Protein AF-A0AAN7TXD8-F1 (afdb_monomer_lite)

Foldseek 3Di:
DVVVVVVVVVVVVVVPPVPPPLFKFKKQKDADPPPPPVPDPDFDQRIWIFGFPPQVVVVCCVPCVPPPVVVVVVVVVVVVVVVVPPDDDDDDDDDDDDDDDDDDDDDDDPDPPPPPPPPPPPDRPIDRAREAAEDCPAPCVVVPVCCPDRSSNQKMFIFGWDWDDPDPPDIGTYTHGPWMWGKAPQFADADPQWFKWAKAFPPDDPPPDVPDDPPDADQRMWIAGGPGNVDIARAREEATCCCVRFHVQAPVVLLVCLRYDDPPVPDQHKIFTFHQDPSRYTHGRIIIGIPAQVSDAAPDDDPDDEDPQWDWAFDADSSRATDDTDTAGADDDVDDDDDDDTDPQWDKDWTQHPPNRDIRIHTHGPVYDDRD

Structure (mmCIF, N/CA/C/O backbone):
data_AF-A0AAN7TXD8-F1
#
_entry.id   AF-A0AAN7TXD8-F1
#
loop_
_atom_site.group_PDB
_atom_site.id
_atom_site.type_symbol
_atom_site.label_atom_id
_atom_site.label_alt_id
_atom_site.label_comp_id
_atom_site.label_asym_id
_atom_site.label_entity_id
_atom_site.label_seq_id
_atom_site.pdbx_PDB_ins_code
_atom_site.Cartn_x
_atom_site.Cartn_y
_atom_site.Cartn_z
_atom_site.occupancy
_atom_site.B_iso_or_equiv
_atom_site.auth_seq_id
_atom_site.auth_comp_id
_atom_site.auth_asym_id
_atom_site.auth_atom_id
_atom_site.pdbx_PDB_model_num
ATOM 1 N N . MET A 1 1 ? -31.454 47.019 14.214 1.00 55.94 1 MET A N 1
ATOM 2 C CA . MET A 1 1 ? -31.394 45.783 13.391 1.00 55.94 1 MET A CA 1
ATOM 3 C C . MET A 1 1 ? -29.987 45.392 12.917 1.00 55.94 1 MET A C 1
ATOM 5 O O . MET A 1 1 ? -29.635 44.235 13.087 1.00 55.94 1 MET A O 1
ATOM 9 N N . LYS A 1 2 ? -29.138 46.300 12.398 1.00 64.44 2 LYS A N 1
ATOM 10 C CA . LYS A 1 2 ? -27.790 45.942 11.885 1.00 64.44 2 LYS A CA 1
ATOM 11 C C . LYS A 1 2 ? -26.797 45.369 12.922 1.00 64.44 2 LYS A C 1
ATOM 13 O O . LYS A 1 2 ? -25.904 44.623 12.538 1.00 64.44 2 LYS A O 1
ATOM 18 N N . SER A 1 3 ? -26.957 45.676 14.215 1.00 66.12 3 SER A N 1
ATOM 19 C CA . SER A 1 3 ? -26.055 45.176 15.273 1.00 66.12 3 SER A CA 1
ATOM 20 C C . SER A 1 3 ? -26.332 43.714 15.663 1.00 66.12 3 SER A C 1
ATOM 22 O O . SER A 1 3 ? -25.406 42.930 15.843 1.00 66.12 3 SER A O 1
ATOM 24 N N . ILE A 1 4 ? -27.608 43.307 15.679 1.00 76.88 4 ILE A N 1
ATOM 25 C CA . ILE A 1 4 ? -28.019 41.928 16.000 1.00 76.88 4 ILE A CA 1
ATOM 26 C C . ILE A 1 4 ? -27.563 40.960 14.900 1.00 76.88 4 ILE A C 1
ATOM 28 O O . ILE A 1 4 ? -27.078 39.879 15.206 1.00 76.88 4 ILE A O 1
ATOM 32 N N . LEU A 1 5 ? -27.619 41.373 13.627 1.00 74.88 5 LEU A N 1
ATOM 33 C CA . LEU A 1 5 ? -27.163 40.547 12.503 1.00 74.88 5 LEU A CA 1
ATOM 34 C C . LEU A 1 5 ? -25.640 40.305 12.526 1.00 74.88 5 LEU A C 1
ATOM 36 O O . LEU A 1 5 ? -25.197 39.213 12.195 1.00 74.88 5 LEU A O 1
ATOM 40 N N . LYS A 1 6 ? -24.835 41.291 12.957 1.00 70.50 6 LYS A N 1
ATOM 41 C CA . LYS A 1 6 ? -23.378 41.127 13.123 1.00 70.50 6 LYS A CA 1
ATOM 42 C C . LYS A 1 6 ? -23.029 40.199 14.283 1.00 70.50 6 LYS A C 1
ATOM 44 O O . LYS A 1 6 ? -22.125 39.387 14.135 1.00 70.50 6 LYS A O 1
ATOM 49 N N . ILE A 1 7 ? -23.757 40.282 15.398 1.00 77.62 7 ILE A N 1
ATOM 50 C CA . ILE A 1 7 ? -23.578 39.361 16.527 1.00 77.62 7 ILE A CA 1
ATOM 51 C C . ILE A 1 7 ? -23.986 37.943 16.120 1.00 77.62 7 ILE A C 1
ATOM 53 O O . ILE A 1 7 ? -23.248 37.016 16.419 1.00 77.62 7 ILE A O 1
ATOM 57 N N . LEU A 1 8 ? -25.077 37.771 15.361 1.00 70.94 8 LEU A N 1
ATOM 58 C CA . LEU A 1 8 ? -25.500 36.462 14.852 1.00 70.94 8 LEU A CA 1
ATOM 59 C C . LEU A 1 8 ? -24.500 35.877 13.843 1.00 70.94 8 LEU A C 1
ATOM 61 O O . LEU A 1 8 ? -24.245 34.682 13.873 1.00 70.94 8 LEU A O 1
ATOM 65 N N . LEU A 1 9 ? -23.907 36.709 12.978 1.00 65.25 9 LEU A N 1
ATOM 66 C CA . LEU A 1 9 ? -22.889 36.280 12.014 1.00 65.25 9 LEU A CA 1
ATOM 67 C C . LEU A 1 9 ? -21.567 35.922 12.710 1.00 65.25 9 LEU A C 1
ATOM 69 O O . LEU A 1 9 ? -20.949 34.933 12.349 1.00 65.25 9 LEU A O 1
ATOM 73 N N . ILE A 1 10 ? -21.152 36.677 13.733 1.00 65.81 10 ILE A N 1
ATOM 74 C CA . ILE A 1 10 ? -19.967 36.356 14.545 1.00 65.81 10 ILE A CA 1
ATOM 75 C C . ILE A 1 10 ? -20.219 35.098 15.379 1.00 65.81 10 ILE A C 1
ATOM 77 O O . ILE A 1 10 ? -19.324 34.264 15.463 1.00 65.81 10 ILE A O 1
ATOM 81 N N . LEU A 1 11 ? -21.430 34.901 15.916 1.00 57.41 11 LEU A N 1
ATOM 82 C CA . LEU A 1 11 ? -21.841 33.651 16.565 1.00 57.41 11 LEU A CA 1
ATOM 83 C C . LEU A 1 11 ? -21.887 32.486 15.580 1.00 57.41 11 LEU A C 1
ATOM 85 O O . LEU A 1 11 ? -21.433 31.417 15.937 1.00 57.41 11 LEU A O 1
ATOM 89 N N . LEU A 1 12 ? -22.347 32.676 14.342 1.00 53.66 12 LEU A N 1
ATOM 90 C CA . LEU A 1 12 ? -22.334 31.637 13.303 1.00 53.66 12 LEU A CA 1
ATOM 91 C C . LEU A 1 12 ? -20.913 31.318 12.810 1.00 53.66 12 LEU A C 1
ATOM 93 O O . LEU A 1 12 ? -20.615 30.165 12.528 1.00 53.66 12 LEU A O 1
ATOM 97 N N . ILE A 1 13 ? -20.017 32.309 12.762 1.00 52.94 13 ILE A N 1
ATOM 98 C CA . ILE A 1 13 ? -18.602 32.129 12.396 1.00 52.94 13 ILE A CA 1
ATOM 99 C C . ILE A 1 13 ? -17.800 31.511 13.554 1.00 52.94 13 ILE A C 1
ATOM 101 O O . ILE A 1 13 ? -16.877 30.751 13.291 1.00 52.94 13 ILE A O 1
ATOM 105 N N . SER A 1 14 ? -18.174 31.758 14.815 1.00 47.19 14 SER A N 1
ATOM 106 C CA . SER A 1 14 ? -17.616 31.065 15.995 1.00 47.19 14 SER A CA 1
ATOM 107 C C . SER A 1 14 ? -18.326 29.741 16.324 1.00 47.19 14 SER A C 1
ATOM 109 O O . SER A 1 14 ? -17.764 28.909 17.028 1.00 47.19 14 SER A O 1
ATOM 111 N N . LEU A 1 15 ? -19.509 29.504 15.741 1.00 42.19 15 LEU A N 1
ATOM 112 C CA . LEU A 1 15 ? -20.187 28.208 15.603 1.00 42.19 15 LEU A CA 1
ATOM 113 C C . LEU A 1 15 ? -19.738 27.430 14.360 1.00 42.19 15 LEU A C 1
ATOM 115 O O . LEU A 1 15 ? -20.179 26.293 14.190 1.00 42.19 15 LEU A O 1
ATOM 119 N N . ASN A 1 16 ? -18.740 27.918 13.608 1.00 36.66 16 ASN A N 1
ATOM 120 C CA . ASN A 1 16 ? -17.711 27.005 13.104 1.00 36.66 16 ASN A CA 1
ATOM 121 C C . ASN A 1 16 ? -16.903 26.518 14.311 1.00 36.66 16 ASN A C 1
ATOM 123 O O . ASN A 1 16 ? -15.714 26.792 14.468 1.00 36.66 16 ASN A O 1
ATOM 127 N N . ILE A 1 17 ? -17.620 25.805 15.184 1.00 42.25 17 ILE A N 1
ATOM 128 C CA . ILE A 1 17 ? -17.143 24.682 15.951 1.00 42.25 17 ILE A CA 1
ATOM 129 C C . ILE A 1 17 ? -16.108 24.042 15.051 1.00 42.25 17 ILE A C 1
ATOM 131 O O . ILE A 1 17 ? -16.420 23.593 13.945 1.00 42.25 17 ILE A O 1
ATOM 135 N N . ILE A 1 18 ? -14.867 24.108 15.510 1.00 36.88 18 ILE A N 1
ATOM 136 C CA . ILE A 1 18 ? -13.823 23.184 15.126 1.00 36.88 18 ILE A CA 1
ATOM 137 C C . ILE A 1 18 ? -14.481 21.820 15.313 1.00 36.88 18 ILE A C 1
ATOM 139 O O . ILE A 1 18 ? -14.591 21.321 16.430 1.00 36.88 18 ILE A O 1
ATOM 143 N N . TYR A 1 19 ? -15.078 21.303 14.241 1.00 35.59 19 TYR A N 1
ATOM 144 C CA . TYR A 1 19 ? -15.606 19.960 14.189 1.00 35.59 19 TYR A CA 1
ATOM 145 C C . TYR A 1 19 ? -14.329 19.146 14.183 1.00 35.59 19 TYR A C 1
ATOM 147 O O . TYR A 1 19 ? -13.697 18.965 13.142 1.00 35.59 19 TYR A O 1
ATOM 155 N N . CYS A 1 20 ? -13.842 18.841 15.385 1.00 36.59 20 CYS A N 1
ATOM 156 C CA . CYS A 1 20 ? -12.725 17.948 15.547 1.00 36.59 20 CYS A CA 1
ATOM 157 C C . CYS A 1 20 ? -13.095 16.704 14.747 1.00 36.59 20 CYS A C 1
ATOM 159 O O . CYS A 1 20 ? -14.148 16.108 14.966 1.00 36.59 20 CYS A O 1
ATOM 161 N N . ASP A 1 21 ? -12.254 16.363 13.779 1.00 49.34 21 ASP A N 1
ATOM 162 C CA . ASP A 1 21 ? -12.379 15.196 12.908 1.00 49.34 21 ASP A CA 1
ATOM 163 C C . ASP A 1 21 ? -12.111 13.896 13.713 1.00 49.34 21 ASP A C 1
ATOM 165 O O . ASP A 1 21 ? -11.371 13.011 13.291 1.00 49.34 21 ASP A O 1
ATOM 169 N N . GLU A 1 22 ? -12.632 13.834 14.946 1.00 58.28 22 GLU A N 1
ATOM 170 C CA . GLU A 1 22 ? -12.309 12.881 16.014 1.00 58.28 22 GLU A CA 1
ATOM 171 C C . GLU A 1 22 ? -12.921 11.495 15.785 1.00 58.28 22 GLU A C 1
ATOM 173 O O . GLU A 1 22 ? -12.453 10.520 16.375 1.00 58.28 22 GLU A O 1
ATOM 178 N N . ASP A 1 23 ? -13.896 11.376 14.882 1.00 77.94 23 ASP A N 1
ATOM 179 C CA . ASP A 1 23 ? -14.661 10.139 14.694 1.00 77.94 23 ASP A CA 1
ATOM 180 C C . ASP A 1 23 ? -14.115 9.221 13.589 1.00 77.94 23 ASP A C 1
ATOM 182 O O . ASP A 1 23 ? -14.591 8.090 13.417 1.00 77.94 23 ASP A O 1
ATOM 186 N N . LYS A 1 24 ? -13.096 9.664 12.839 1.00 87.62 24 LYS A N 1
ATOM 187 C CA . LYS A 1 24 ? -12.510 8.850 11.769 1.00 87.62 24 LYS A CA 1
ATOM 188 C C . LYS A 1 24 ? -11.425 7.928 12.302 1.00 87.62 24 LYS A C 1
ATOM 190 O O . LYS A 1 24 ? -10.417 8.355 12.871 1.00 87.62 24 LYS A O 1
ATOM 195 N N . HIS A 1 25 ? -11.589 6.637 12.055 1.00 90.44 25 HIS A N 1
ATOM 196 C CA . HIS A 1 25 ? -10.661 5.608 12.505 1.00 90.44 25 HIS A CA 1
ATOM 197 C C . HIS A 1 25 ? -10.412 4.565 11.425 1.00 90.44 25 HIS A C 1
ATOM 199 O O . HIS A 1 25 ? -11.146 4.447 10.445 1.00 90.44 25 HIS A O 1
ATOM 205 N N . TYR A 1 26 ? -9.357 3.787 11.640 1.00 89.44 26 TYR A N 1
ATOM 206 C CA . TYR A 1 26 ? -9.068 2.601 10.858 1.00 89.44 26 TYR A CA 1
ATOM 207 C C . TYR A 1 26 ? -9.733 1.381 11.491 1.00 89.44 26 TYR A C 1
ATOM 209 O O . TYR A 1 26 ? -9.552 1.101 12.685 1.00 89.44 26 TYR A O 1
ATOM 217 N N . TYR A 1 27 ? -10.461 0.640 10.668 1.00 90.94 27 TYR A N 1
ATOM 218 C CA . TYR A 1 27 ? -11.185 -0.559 11.051 1.00 90.94 27 TYR A CA 1
ATOM 219 C C . TYR A 1 27 ? -10.738 -1.734 10.192 1.00 90.94 27 TYR A C 1
ATOM 221 O O . TYR A 1 27 ? -10.643 -1.617 8.971 1.00 90.94 27 TYR A O 1
ATOM 229 N N . LYS A 1 28 ? -10.500 -2.882 10.822 1.00 90.75 28 LYS A N 1
ATOM 230 C CA . LYS A 1 28 ? -10.403 -4.151 10.106 1.00 90.75 28 LYS A CA 1
ATOM 231 C C . LYS A 1 28 ? -11.817 -4.638 9.812 1.00 90.75 28 LYS A C 1
ATOM 233 O O . LYS A 1 28 ? -12.650 -4.659 10.720 1.00 90.75 28 LYS A O 1
ATOM 238 N N . VAL A 1 29 ? -12.081 -5.003 8.562 1.00 87.06 29 VAL A N 1
ATOM 239 C CA . VAL A 1 29 ? -13.358 -5.601 8.153 1.00 87.06 29 VAL A CA 1
ATOM 240 C C . VAL A 1 29 ? -13.214 -7.119 8.211 1.00 87.06 29 VAL A C 1
ATOM 242 O O . VAL A 1 29 ? -12.155 -7.671 7.922 1.00 87.06 29 VAL A O 1
ATOM 245 N N . SER A 1 30 ? -14.253 -7.817 8.647 1.00 86.38 30 SER A N 1
ATOM 246 C CA . SER A 1 30 ? -14.306 -9.275 8.582 1.00 86.38 30 SER A CA 1
ATOM 247 C C . SER A 1 30 ? -15.703 -9.704 8.175 1.00 86.38 30 SER A C 1
ATOM 249 O O . SER A 1 30 ? -16.687 -9.298 8.808 1.00 86.38 30 SER A O 1
ATOM 251 N N . TRP A 1 31 ? -15.779 -10.515 7.122 1.00 81.12 31 TRP A N 1
ATOM 252 C CA . TRP A 1 31 ? -17.009 -11.195 6.741 1.00 81.12 31 TRP A CA 1
ATOM 253 C C . TRP A 1 31 ? -17.416 -12.177 7.835 1.00 81.12 31 TRP A C 1
ATOM 255 O O . TRP A 1 31 ? -16.568 -12.829 8.449 1.00 81.12 31 TRP A O 1
ATOM 265 N N . ASP A 1 32 ? -18.712 -12.246 8.121 1.00 75.25 32 ASP A N 1
ATOM 266 C CA . ASP A 1 32 ? -19.219 -13.255 9.042 1.00 75.25 32 ASP A CA 1
ATOM 267 C C . ASP A 1 32 ? -19.368 -14.583 8.287 1.00 75.25 32 ASP A C 1
ATOM 269 O O . ASP A 1 32 ? -20.349 -14.818 7.583 1.00 75.25 32 ASP A O 1
ATOM 273 N N . ASP A 1 33 ? -18.350 -15.440 8.400 1.00 66.19 33 ASP A N 1
ATOM 274 C CA . ASP A 1 33 ? -18.334 -16.784 7.805 1.00 66.19 33 ASP A CA 1
ATOM 275 C C . ASP A 1 33 ? -19.329 -17.739 8.481 1.00 66.19 33 ASP A C 1
ATOM 277 O O . ASP A 1 33 ? -19.566 -18.847 7.985 1.00 66.19 33 ASP A O 1
ATOM 281 N N . ASN A 1 34 ? -19.942 -17.335 9.603 1.00 61.91 34 ASN A N 1
ATOM 282 C CA . ASN A 1 34 ? -21.055 -18.086 10.153 1.00 61.91 34 ASN A CA 1
ATOM 283 C C . ASN A 1 34 ? -22.204 -17.985 9.160 1.00 61.91 34 ASN A C 1
ATOM 285 O O . ASN A 1 34 ? -22.926 -16.995 9.111 1.00 61.91 34 ASN A O 1
ATOM 289 N N . ASN A 1 35 ? -22.345 -19.062 8.395 1.00 48.38 35 ASN A N 1
ATOM 290 C CA . ASN A 1 35 ? -23.344 -19.427 7.397 1.00 48.38 35 ASN A CA 1
ATOM 291 C C . ASN A 1 35 ? -24.815 -19.311 7.855 1.00 48.38 35 ASN A C 1
ATOM 293 O O . ASN A 1 35 ? -25.687 -20.008 7.330 1.00 48.38 35 ASN A O 1
ATOM 297 N N . ASN A 1 36 ? -25.120 -18.434 8.810 1.00 49.72 36 ASN A N 1
ATOM 298 C CA . ASN A 1 36 ? -26.411 -17.815 9.027 1.00 49.72 36 ASN A CA 1
ATOM 299 C C . ASN A 1 36 ? -26.783 -17.053 7.752 1.00 49.72 36 ASN A C 1
ATOM 301 O O . ASN A 1 36 ? -26.825 -15.825 7.713 1.00 49.72 36 ASN A O 1
ATOM 305 N N . LYS A 1 37 ? -27.073 -17.808 6.683 1.00 50.94 37 LYS A N 1
ATOM 306 C CA . LYS A 1 37 ? -27.943 -17.385 5.600 1.00 50.94 37 LYS A CA 1
ATOM 307 C C . LYS A 1 37 ? -29.105 -16.733 6.306 1.00 50.94 37 LYS A C 1
ATOM 309 O O . LYS A 1 37 ? -29.845 -17.405 7.023 1.00 50.94 37 LYS A O 1
ATOM 314 N N . CYS A 1 38 ? -29.203 -15.423 6.187 1.00 54.22 38 CYS A N 1
ATOM 315 C CA . CYS A 1 38 ? -30.300 -14.705 6.780 1.00 54.22 38 CYS A CA 1
ATOM 316 C C . CYS A 1 38 ? -31.562 -15.110 6.039 1.00 54.22 38 CYS A C 1
ATOM 318 O O . CYS A 1 38 ? -31.923 -14.548 5.015 1.00 54.22 38 CYS A O 1
ATOM 320 N N . LEU A 1 39 ? -32.185 -16.171 6.550 1.00 53.31 39 LEU A N 1
ATOM 321 C CA . LEU A 1 39 ? -33.466 -16.693 6.100 1.00 53.31 39 LEU A CA 1
ATOM 322 C C . LEU A 1 39 ? -34.592 -15.716 6.476 1.00 53.31 39 LEU A C 1
ATOM 324 O O . LEU A 1 39 ? -35.681 -15.781 5.919 1.00 53.31 39 LEU A O 1
ATOM 328 N N . SER A 1 40 ? -34.315 -14.790 7.402 1.00 57.31 40 SER A N 1
ATOM 329 C CA . SER A 1 40 ? -35.181 -13.670 7.755 1.00 57.31 40 SER A CA 1
ATOM 330 C C . SER A 1 40 ? -34.925 -12.473 6.841 1.00 57.31 40 SER A C 1
ATOM 332 O O . SER A 1 40 ? -33.801 -11.991 6.712 1.00 57.31 40 SER A O 1
ATOM 334 N N . THR A 1 41 ? -36.004 -11.929 6.284 1.00 54.28 41 THR A N 1
ATOM 335 C CA . THR A 1 41 ? -36.035 -10.695 5.484 1.00 54.28 41 THR A CA 1
ATOM 336 C C . THR A 1 41 ? -35.762 -9.422 6.293 1.00 54.28 41 THR A C 1
ATOM 338 O O . THR A 1 41 ? -35.744 -8.330 5.728 1.00 54.28 41 THR A O 1
ATOM 341 N N . LYS A 1 42 ? -35.543 -9.521 7.611 1.00 59.22 42 LYS A N 1
ATOM 342 C CA . LYS A 1 42 ? -35.299 -8.364 8.476 1.00 59.22 42 LYS A CA 1
ATOM 343 C C . LYS A 1 42 ? -33.887 -8.383 9.057 1.00 59.22 42 LYS A C 1
ATOM 345 O O . LYS A 1 42 ? -33.639 -9.032 10.064 1.00 59.22 42 LYS A O 1
ATOM 350 N N . LEU A 1 43 ? -33.029 -7.585 8.413 1.00 61.50 43 LEU A N 1
ATOM 351 C CA . LEU A 1 43 ? -31.845 -6.912 8.962 1.00 61.50 43 LEU A CA 1
ATOM 352 C C . LEU A 1 43 ? -30.825 -7.825 9.657 1.00 61.50 43 LEU A C 1
ATOM 354 O O . LEU A 1 43 ? -30.811 -7.948 10.877 1.00 61.50 43 LEU A O 1
ATOM 358 N N . CYS A 1 44 ? -29.900 -8.374 8.876 1.00 65.94 44 CYS A N 1
ATOM 359 C CA . CYS A 1 44 ? -28.694 -9.003 9.402 1.00 65.94 44 CYS A CA 1
ATOM 360 C C . CYS A 1 44 ? -27.457 -8.168 9.105 1.00 65.94 44 CYS A C 1
ATOM 362 O O . CYS A 1 44 ? -27.330 -7.613 8.012 1.00 65.94 44 CYS A O 1
ATOM 364 N N . SER A 1 45 ? -26.518 -8.139 10.049 1.00 65.62 45 SER A N 1
ATOM 365 C CA . SER A 1 45 ? -25.172 -7.642 9.789 1.00 65.62 45 SER A CA 1
ATOM 366 C C . SER A 1 45 ? -24.442 -8.595 8.849 1.00 65.62 45 SER A C 1
ATOM 368 O O . SER A 1 45 ? -24.297 -9.774 9.159 1.00 65.62 45 SER A O 1
ATOM 370 N N . GLN A 1 46 ? -23.983 -8.080 7.713 1.00 75.06 46 GLN A N 1
ATOM 371 C CA . GLN A 1 46 ? -23.168 -8.837 6.754 1.00 75.06 46 GLN A CA 1
ATOM 372 C C . GLN A 1 46 ? -21.687 -8.850 7.147 1.00 75.06 46 GLN A C 1
ATOM 374 O O . GLN A 1 46 ? -20.935 -9.732 6.744 1.00 75.06 46 GLN A O 1
ATOM 379 N N . TYR A 1 47 ? -21.274 -7.867 7.948 1.00 78.81 47 TYR A N 1
ATOM 380 C CA . TYR A 1 47 ? -19.887 -7.679 8.332 1.00 78.81 47 TYR A CA 1
ATOM 381 C C . TYR A 1 47 ? -19.776 -7.402 9.821 1.00 78.81 47 TYR A C 1
ATOM 383 O O . TYR A 1 47 ? -20.657 -6.812 10.456 1.00 78.81 47 TYR A O 1
ATOM 391 N N . SER A 1 48 ? -18.611 -7.749 10.342 1.00 83.81 48 SER A N 1
ATOM 392 C CA . SER A 1 48 ? -18.117 -7.234 11.604 1.00 83.81 48 SER A CA 1
ATOM 393 C C . SER A 1 48 ? -16.936 -6.312 11.339 1.00 83.81 48 SER A C 1
ATOM 395 O O . SER A 1 48 ? -16.122 -6.569 10.450 1.00 83.81 48 SER A O 1
ATOM 397 N N . ILE A 1 49 ? -16.848 -5.228 12.103 1.00 85.69 49 ILE A N 1
ATOM 398 C CA . ILE A 1 49 ? -15.687 -4.343 12.076 1.00 85.69 49 ILE A CA 1
ATOM 399 C C . ILE A 1 49 ? -15.020 -4.314 13.436 1.00 85.69 49 ILE A C 1
ATOM 401 O O . ILE A 1 49 ? -15.665 -4.426 14.481 1.00 85.69 49 ILE A O 1
ATOM 405 N N . GLU A 1 50 ? -13.712 -4.123 13.417 1.00 88.94 50 GLU A N 1
ATOM 406 C CA . GLU A 1 50 ? -12.905 -4.008 14.615 1.00 88.94 50 GLU A CA 1
ATOM 407 C C . GLU A 1 50 ? -12.010 -2.776 14.509 1.00 88.94 50 GLU A C 1
ATOM 409 O O . GLU A 1 50 ? -11.229 -2.639 13.566 1.00 88.94 50 GLU A O 1
ATOM 414 N N . LYS A 1 51 ? -12.112 -1.869 15.486 1.00 87.62 51 LYS A N 1
ATOM 415 C CA . LYS A 1 51 ? -11.213 -0.716 15.562 1.00 87.62 51 LYS A CA 1
ATOM 416 C C . LYS A 1 51 ? -9.800 -1.200 15.886 1.00 87.62 51 LYS A C 1
ATOM 418 O O . LYS A 1 51 ? -9.551 -1.778 16.944 1.00 87.62 51 LYS A O 1
ATOM 423 N N . ILE A 1 52 ? -8.870 -0.921 14.980 1.00 86.94 52 ILE A N 1
ATOM 424 C CA . ILE A 1 52 ? -7.498 -1.426 15.046 1.00 86.94 52 ILE A CA 1
ATOM 425 C C . ILE A 1 52 ? -6.762 -0.907 16.299 1.00 86.94 52 ILE A C 1
ATOM 427 O O . ILE A 1 52 ? -6.932 0.248 16.691 1.00 86.94 52 ILE A O 1
ATOM 431 N N . ASN A 1 53 ? -5.926 -1.767 16.901 1.00 79.62 53 ASN A N 1
ATOM 432 C CA . ASN A 1 53 ? -5.034 -1.523 18.051 1.00 79.62 53 ASN A CA 1
ATOM 433 C C . ASN A 1 53 ? -5.701 -1.221 19.417 1.00 79.62 53 ASN A C 1
ATOM 435 O O . ASN A 1 53 ? -4.986 -1.089 20.412 1.00 79.62 53 ASN A O 1
ATOM 439 N N . LEU A 1 54 ? -7.034 -1.147 19.529 1.00 72.75 54 LEU A N 1
ATOM 440 C CA . LEU A 1 54 ? -7.689 -0.707 20.775 1.00 72.75 54 LEU A CA 1
ATOM 441 C C . LEU A 1 54 ? -7.563 -1.724 21.931 1.00 72.75 54 LEU A C 1
ATOM 443 O O . LEU A 1 54 ? -7.295 -1.355 23.076 1.00 72.75 54 LEU A O 1
ATOM 447 N N . ASN A 1 55 ? -7.702 -3.018 21.631 1.00 59.06 55 ASN A N 1
ATOM 448 C CA . ASN A 1 55 ? -7.841 -4.063 22.655 1.00 59.06 55 ASN A CA 1
ATOM 449 C C . ASN A 1 55 ? -6.512 -4.450 23.328 1.0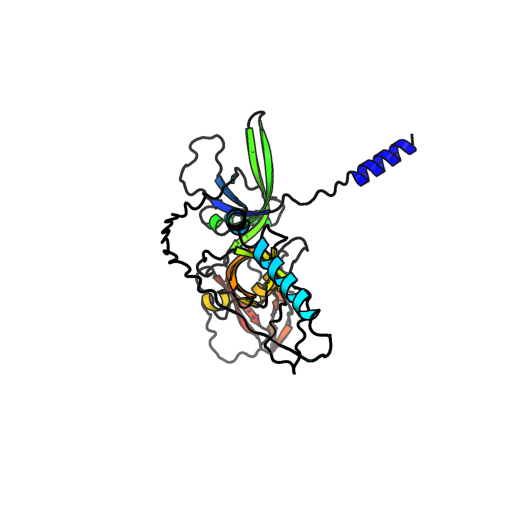0 59.06 55 ASN A C 1
ATOM 451 O O . ASN A 1 55 ? -6.483 -4.781 24.514 1.00 59.06 55 ASN A O 1
ATOM 455 N N . ASN A 1 56 ? -5.389 -4.341 22.612 1.00 55.44 56 ASN A N 1
ATOM 456 C CA . ASN A 1 56 ? -4.063 -4.630 23.171 1.00 55.44 56 ASN A CA 1
ATOM 457 C C . ASN A 1 56 ? -3.584 -3.537 24.137 1.00 55.44 56 ASN A C 1
ATOM 459 O O . ASN A 1 56 ? -2.797 -3.808 25.045 1.00 55.44 56 ASN A O 1
ATOM 463 N N . PHE A 1 57 ? -4.071 -2.308 23.961 1.00 53.53 57 PHE A N 1
ATOM 464 C CA . PHE A 1 57 ? -3.625 -1.157 24.734 1.00 53.53 57 PHE A CA 1
ATOM 465 C C . PHE A 1 57 ? -4.259 -1.085 26.133 1.00 53.53 57 PHE A C 1
ATOM 467 O O . PHE A 1 57 ? -3.583 -0.760 27.109 1.00 53.53 57 PHE A O 1
ATOM 474 N N . ILE A 1 58 ? -5.533 -1.471 26.273 1.00 55.81 58 ILE A N 1
ATOM 475 C CA . ILE A 1 58 ? -6.205 -1.529 27.586 1.00 55.81 58 ILE A CA 1
ATOM 476 C C . ILE A 1 58 ? -5.446 -2.476 28.539 1.00 55.81 58 ILE A C 1
ATOM 478 O O . ILE A 1 58 ? -5.289 -2.186 29.726 1.00 55.81 58 ILE A O 1
ATOM 482 N N . ARG A 1 59 ? -4.873 -3.559 27.998 1.00 52.09 59 ARG A N 1
ATOM 483 C CA . ARG A 1 59 ? -4.120 -4.570 28.755 1.00 52.09 59 ARG A CA 1
ATOM 484 C C . ARG A 1 59 ? -2.730 -4.108 29.214 1.00 52.09 59 ARG A C 1
ATOM 486 O O . ARG A 1 59 ? -2.239 -4.596 30.231 1.00 52.09 59 ARG A O 1
ATOM 493 N N . SER A 1 60 ? -2.071 -3.202 28.484 1.00 53.88 60 SER A N 1
ATOM 494 C CA . SER A 1 60 ? -0.742 -2.699 28.871 1.00 53.88 60 SER A CA 1
ATOM 495 C C . SER A 1 60 ? -0.836 -1.661 29.988 1.00 53.88 60 SER A C 1
ATOM 497 O O . SER A 1 60 ? -0.029 -1.700 30.918 1.00 53.88 60 SER A O 1
ATOM 499 N N . LYS A 1 61 ? -1.866 -0.800 29.970 1.00 52.59 61 LYS A N 1
ATOM 500 C CA . LYS A 1 61 ? -2.138 0.126 31.080 1.00 52.59 61 LYS A CA 1
ATOM 501 C C . LYS A 1 61 ? -2.441 -0.621 32.377 1.00 52.59 61 LYS A C 1
ATOM 503 O O . LYS A 1 61 ? -1.836 -0.291 33.389 1.00 52.59 61 LYS A O 1
ATOM 508 N N . SER A 1 62 ? -3.267 -1.671 32.343 1.00 52.59 62 SER A N 1
ATOM 509 C CA . SER A 1 62 ? -3.647 -2.408 33.559 1.00 52.59 62 SER A CA 1
ATOM 510 C C . SER A 1 62 ? -2.494 -3.175 34.224 1.00 52.59 62 SER A C 1
ATOM 512 O O . SER A 1 62 ? -2.580 -3.481 35.408 1.00 52.59 62 SER A O 1
ATOM 514 N N . LYS A 1 63 ? -1.416 -3.493 33.489 1.00 52.19 63 LYS A N 1
ATOM 515 C CA . LYS A 1 63 ? -0.219 -4.165 34.035 1.00 52.19 63 LYS A CA 1
ATOM 516 C C . LYS A 1 63 ? 0.931 -3.212 34.385 1.00 52.19 63 LYS A C 1
ATOM 518 O O . LYS A 1 63 ? 1.773 -3.568 35.198 1.00 52.19 63 LYS A O 1
ATOM 523 N N . SER A 1 64 ? 0.988 -2.029 33.773 1.00 47.41 64 SER A N 1
ATOM 524 C CA . SER A 1 64 ? 2.117 -1.090 33.897 1.00 47.41 64 SER A CA 1
ATOM 525 C C . SER A 1 64 ? 1.925 -0.034 34.994 1.00 47.41 64 SER A C 1
ATOM 527 O O . SER A 1 64 ? 2.901 0.439 35.585 1.00 47.41 64 SER A O 1
ATOM 529 N N . SER A 1 65 ? 0.676 0.317 35.324 1.00 42.00 65 SER A N 1
ATOM 530 C CA . SER A 1 65 ? 0.386 1.411 36.258 1.00 42.00 65 SER A CA 1
ATOM 531 C C . SER A 1 65 ? 0.690 1.111 37.732 1.00 42.00 65 SER A C 1
ATOM 533 O O . SER A 1 65 ? 0.588 2.026 38.540 1.00 42.00 65 SER A O 1
ATOM 535 N N . SER A 1 66 ? 1.108 -0.107 38.102 1.00 48.41 66 SER A N 1
ATOM 536 C CA . SER A 1 66 ? 1.514 -0.415 39.484 1.00 48.41 66 SER A CA 1
ATOM 537 C C . SER A 1 66 ? 3.028 -0.477 39.726 1.00 48.41 66 SER A C 1
ATOM 539 O O . SER A 1 66 ? 3.424 -0.524 40.886 1.00 48.41 66 SER A O 1
ATOM 541 N N . SER A 1 67 ? 3.903 -0.451 38.703 1.00 47.03 67 SER A N 1
ATOM 542 C CA . SER A 1 67 ? 5.344 -0.682 38.958 1.00 47.03 67 SER A CA 1
ATOM 543 C C . SER A 1 67 ? 6.360 0.143 38.158 1.00 47.03 67 SER A C 1
ATOM 545 O O . SER A 1 67 ? 7.540 0.111 38.511 1.00 47.03 67 SER A O 1
ATOM 547 N N . ILE A 1 68 ? 5.978 0.844 37.083 1.00 47.66 68 ILE A N 1
ATOM 548 C CA . ILE A 1 68 ? 6.969 1.483 36.186 1.00 47.66 68 ILE A CA 1
ATOM 549 C C . ILE A 1 68 ? 7.108 2.992 36.440 1.00 47.66 68 ILE A C 1
ATOM 551 O O . ILE A 1 68 ? 8.210 3.530 36.330 1.00 47.66 68 ILE A O 1
ATOM 555 N N . VAL A 1 69 ? 6.045 3.666 36.890 1.00 43.38 69 VAL A N 1
ATOM 556 C CA . VAL A 1 69 ? 6.081 5.116 37.171 1.00 43.38 69 VAL A CA 1
ATOM 557 C C . VAL A 1 69 ? 6.957 5.451 38.393 1.00 43.38 69 VAL A C 1
ATOM 559 O O . VAL A 1 69 ? 7.585 6.505 38.415 1.00 43.38 69 VAL A O 1
ATOM 562 N N . SER A 1 70 ? 7.119 4.539 39.361 1.00 46.09 70 SER A N 1
ATOM 563 C CA . SER A 1 70 ? 8.008 4.772 40.515 1.00 46.09 70 SER A CA 1
ATOM 564 C C . SER A 1 70 ? 9.499 4.591 40.200 1.00 46.09 70 SER A C 1
ATOM 566 O O . SER A 1 70 ? 10.337 5.225 40.836 1.00 46.09 70 SER A O 1
ATOM 568 N N . LYS A 1 71 ? 9.867 3.778 39.196 1.00 45.81 71 LYS A N 1
ATOM 569 C CA . LYS A 1 71 ? 11.282 3.485 38.891 1.00 45.81 71 LYS A CA 1
ATOM 570 C C . LYS A 1 71 ? 11.959 4.524 37.997 1.00 45.81 71 LYS A C 1
ATOM 572 O O . LYS A 1 71 ? 13.173 4.686 38.095 1.00 45.81 71 LYS A O 1
ATOM 577 N N . TYR A 1 72 ? 11.213 5.234 37.150 1.00 38.09 72 TYR A N 1
ATOM 578 C CA . TYR A 1 72 ? 11.806 6.241 36.259 1.00 38.09 72 TYR A CA 1
ATOM 579 C C . TYR A 1 72 ? 12.032 7.599 36.941 1.00 38.09 72 TYR A C 1
ATOM 581 O O . TYR A 1 72 ? 13.047 8.238 36.673 1.00 38.09 72 TYR A O 1
ATOM 589 N N . ASN A 1 73 ? 11.182 7.990 37.898 1.00 41.28 73 ASN A N 1
ATOM 590 C CA . ASN A 1 73 ? 11.397 9.220 38.671 1.00 41.28 73 ASN A CA 1
ATOM 591 C C . ASN A 1 73 ? 12.563 9.098 39.668 1.00 41.28 73 ASN A C 1
ATOM 593 O O . ASN A 1 73 ? 13.298 10.062 39.864 1.00 41.28 73 ASN A O 1
ATOM 597 N N . HIS A 1 74 ? 12.823 7.903 40.211 1.00 47.53 74 HIS A N 1
ATOM 598 C CA . HIS A 1 74 ? 13.930 7.702 41.155 1.00 47.53 74 HIS A CA 1
ATOM 599 C C . HIS A 1 74 ? 15.321 7.755 40.498 1.00 47.53 74 HIS A C 1
ATOM 601 O O . HIS A 1 74 ? 16.305 8.105 41.145 1.00 47.53 74 HIS A O 1
ATOM 607 N N . LYS A 1 75 ? 15.425 7.423 39.203 1.00 42.28 75 LYS A N 1
ATOM 608 C CA . LYS A 1 75 ? 16.714 7.379 38.490 1.00 42.28 75 LYS A CA 1
ATOM 609 C C . LYS A 1 75 ? 17.160 8.746 37.956 1.00 42.28 75 LYS A C 1
ATOM 611 O O . LYS A 1 75 ? 18.344 8.921 37.686 1.00 42.28 75 LYS A O 1
ATOM 616 N N . ILE A 1 76 ? 16.236 9.701 37.813 1.00 46.72 76 ILE A N 1
ATOM 617 C CA . ILE A 1 76 ? 16.554 11.081 37.416 1.00 46.72 76 ILE A CA 1
ATOM 618 C C . ILE A 1 76 ? 16.963 11.917 38.637 1.00 46.72 76 ILE A C 1
ATOM 620 O O . ILE A 1 76 ? 17.931 12.664 38.533 1.00 46.72 76 ILE A O 1
ATOM 624 N N . GLN A 1 77 ? 16.337 11.733 39.809 1.00 47.94 77 GLN A N 1
ATOM 625 C CA . GLN A 1 77 ? 16.777 12.436 41.025 1.00 47.94 77 GLN A CA 1
ATOM 626 C C . GLN A 1 77 ? 18.165 11.989 41.504 1.00 47.94 77 GLN A C 1
ATOM 628 O O . GLN A 1 77 ? 19.020 12.839 41.732 1.00 47.94 77 GLN A O 1
ATOM 633 N N . ASN A 1 78 ? 18.463 10.685 41.505 1.00 47.97 78 ASN A N 1
ATOM 634 C CA . ASN A 1 78 ? 19.782 10.205 41.943 1.00 47.97 78 ASN A CA 1
ATOM 635 C C . ASN A 1 78 ? 20.938 10.621 41.013 1.00 47.97 78 ASN A C 1
ATOM 637 O O . ASN A 1 78 ? 22.095 10.542 41.413 1.00 47.97 78 ASN A O 1
ATOM 641 N N . LYS A 1 79 ? 20.651 11.028 39.767 1.00 44.25 79 LYS A N 1
ATOM 642 C CA . LYS A 1 79 ? 21.682 11.490 38.828 1.00 44.25 79 LYS A CA 1
ATOM 643 C C . LYS A 1 79 ? 21.934 12.997 38.929 1.00 44.25 79 LYS A C 1
ATOM 645 O O . LYS A 1 79 ? 23.053 13.421 38.677 1.00 44.25 79 LYS A O 1
ATOM 650 N N . LEU A 1 80 ? 20.934 13.777 39.345 1.00 46.84 80 LEU A N 1
ATOM 651 C CA . LEU A 1 80 ? 21.098 15.205 39.629 1.00 46.84 80 LEU A CA 1
ATOM 652 C C . LEU A 1 80 ? 21.780 15.433 40.992 1.00 46.84 80 LEU A C 1
ATOM 654 O O . LEU A 1 80 ? 22.636 16.299 41.097 1.00 46.84 80 LEU A O 1
ATOM 658 N N . GLU A 1 81 ? 21.538 14.580 41.994 1.00 51.03 81 GLU A N 1
ATOM 659 C CA . GLU A 1 81 ? 22.237 14.660 43.295 1.00 51.03 81 GLU A CA 1
ATOM 660 C C . GLU A 1 81 ? 23.709 14.194 43.258 1.00 51.03 81 GLU A C 1
ATOM 662 O O . GLU A 1 81 ? 24.484 14.508 44.164 1.00 51.03 81 GLU A O 1
ATOM 667 N N . GLN A 1 82 ? 24.127 13.456 42.220 1.00 48.78 82 GLN A N 1
ATOM 668 C CA . GLN A 1 82 ? 25.527 13.036 42.045 1.00 48.78 82 GLN A CA 1
ATOM 669 C C . GLN A 1 82 ? 26.378 14.031 41.243 1.00 48.78 82 GLN A C 1
ATOM 671 O O . GLN A 1 82 ? 27.602 13.974 41.344 1.00 48.78 82 GLN A O 1
ATOM 676 N N . GLU A 1 83 ? 25.771 14.948 40.484 1.00 48.44 83 GLU A N 1
ATOM 677 C CA . GLU A 1 83 ? 26.513 15.995 39.762 1.00 48.44 83 GLU A CA 1
ATOM 678 C C . GLU A 1 83 ? 26.705 17.273 40.603 1.00 48.44 83 GLU A C 1
ATOM 680 O O . GLU A 1 83 ? 27.686 17.982 40.388 1.00 48.44 83 GLU A O 1
ATOM 685 N N . ASP A 1 84 ? 25.892 17.495 41.645 1.00 47.38 84 ASP A N 1
ATOM 686 C CA . ASP A 1 84 ? 26.047 18.633 42.572 1.00 47.38 84 ASP A CA 1
ATOM 687 C C . ASP A 1 84 ? 27.028 18.383 43.742 1.00 47.38 84 ASP A C 1
ATOM 689 O O . ASP A 1 84 ? 27.394 19.318 44.452 1.00 47.38 84 ASP A O 1
ATOM 693 N N . ASN A 1 85 ? 27.521 17.152 43.935 1.00 46.91 85 ASN A N 1
ATOM 694 C CA . ASN A 1 85 ? 28.385 16.790 45.075 1.00 46.91 85 ASN A CA 1
ATOM 695 C C . ASN A 1 85 ? 29.885 16.651 44.756 1.00 46.91 85 ASN A C 1
ATOM 697 O O . ASN A 1 85 ? 30.644 16.193 45.606 1.00 46.91 85 ASN A O 1
ATOM 701 N N . ASN A 1 86 ? 30.343 17.056 43.566 1.00 47.50 86 ASN A N 1
ATOM 702 C CA . ASN A 1 86 ? 31.755 16.911 43.170 1.00 47.50 86 ASN A CA 1
ATOM 703 C C . ASN A 1 86 ? 32.542 18.226 43.046 1.00 47.50 86 ASN A C 1
ATOM 705 O O . ASN A 1 86 ? 33.591 18.262 42.410 1.00 47.50 86 ASN A O 1
ATOM 709 N N . ASN A 1 87 ? 32.081 19.288 43.708 1.00 50.25 87 ASN A N 1
ATOM 710 C CA . ASN A 1 87 ? 32.868 20.497 43.945 1.00 50.25 87 ASN A CA 1
ATOM 711 C C . ASN A 1 87 ? 32.766 20.906 45.418 1.00 50.25 87 ASN A C 1
ATOM 713 O O . ASN A 1 87 ? 31.950 21.751 45.772 1.00 50.25 87 ASN A O 1
ATOM 717 N N . ASN A 1 88 ? 33.608 20.323 46.274 1.00 44.38 88 ASN A N 1
ATOM 718 C CA . ASN A 1 88 ? 34.192 21.053 47.398 1.00 44.38 88 ASN A CA 1
ATOM 719 C C . ASN A 1 88 ? 35.464 20.382 47.928 1.00 44.38 88 ASN A C 1
ATOM 721 O O . ASN A 1 88 ? 35.587 19.162 47.989 1.00 44.38 88 ASN A O 1
ATOM 725 N N . ASN A 1 89 ? 36.410 21.258 48.252 1.00 40.56 89 ASN A N 1
ATOM 726 C CA . ASN A 1 89 ? 37.786 21.021 48.662 1.00 40.56 89 ASN A CA 1
ATOM 727 C C . ASN A 1 89 ? 37.937 20.368 50.047 1.00 40.56 89 ASN A C 1
ATOM 729 O O . ASN A 1 89 ? 37.046 20.472 50.882 1.00 40.56 89 ASN A O 1
ATOM 733 N N . ASN A 1 90 ? 39.137 19.804 50.252 1.00 43.59 90 ASN A N 1
ATOM 734 C CA . ASN A 1 90 ? 39.966 19.788 51.470 1.00 43.59 90 ASN A CA 1
ATOM 735 C C . ASN A 1 90 ? 39.266 19.913 52.836 1.00 43.59 90 ASN A C 1
ATOM 737 O O . ASN A 1 90 ? 38.759 20.978 53.166 1.00 43.59 90 ASN A O 1
ATOM 741 N N . ASP A 1 91 ? 39.435 18.915 53.709 1.00 42.19 91 ASP A N 1
ATOM 742 C CA . ASP A 1 91 ? 40.409 19.022 54.807 1.00 42.19 91 ASP A CA 1
ATOM 743 C C . ASP A 1 91 ? 40.536 17.731 55.633 1.00 42.19 91 ASP A C 1
ATOM 745 O O . ASP A 1 91 ? 39.692 16.838 55.622 1.00 42.19 91 ASP A O 1
ATOM 749 N N . ASN A 1 92 ? 41.683 17.655 56.302 1.00 41.91 92 ASN A N 1
ATOM 750 C CA . ASN A 1 92 ? 42.235 16.560 57.087 1.00 41.91 92 ASN A CA 1
ATOM 751 C C . ASN A 1 92 ? 41.444 16.145 58.347 1.00 41.91 92 ASN A C 1
ATOM 753 O O . ASN A 1 92 ? 40.806 16.954 59.011 1.00 41.91 92 ASN A O 1
ATOM 757 N N . ASN A 1 93 ? 41.789 14.922 58.769 1.00 36.94 93 ASN A N 1
ATOM 758 C CA . ASN A 1 93 ? 41.969 14.427 60.140 1.00 36.94 93 ASN A CA 1
ATOM 759 C C . ASN A 1 93 ? 40.802 13.812 60.936 1.00 36.94 93 ASN A C 1
ATOM 761 O O . ASN A 1 93 ? 39.806 14.443 61.264 1.00 36.94 93 ASN A O 1
ATOM 765 N N . ASN A 1 94 ? 41.164 12.627 61.443 1.00 36.59 94 ASN A N 1
ATOM 766 C CA . ASN A 1 94 ? 40.911 12.066 62.769 1.00 36.59 94 ASN A CA 1
ATOM 767 C C . ASN A 1 94 ? 39.665 11.195 63.021 1.00 36.59 94 ASN A C 1
ATOM 769 O O . ASN A 1 94 ? 38.552 11.666 63.205 1.00 36.59 94 ASN A O 1
ATOM 773 N N . ASN A 1 95 ? 40.017 9.922 63.237 1.00 36.47 95 ASN A N 1
ATOM 774 C CA . ASN A 1 95 ? 39.735 9.099 64.412 1.00 36.47 95 ASN A CA 1
ATOM 775 C C . ASN A 1 95 ? 38.413 8.334 64.578 1.00 36.47 95 ASN A C 1
ATOM 777 O O . ASN A 1 95 ? 37.309 8.852 64.478 1.00 36.47 95 ASN A O 1
ATOM 781 N N . ASP A 1 96 ? 38.665 7.104 65.036 1.00 36.91 96 ASP A N 1
ATOM 782 C CA . ASP A 1 96 ? 37.911 6.278 65.974 1.00 36.91 96 ASP A CA 1
ATOM 783 C C . ASP A 1 96 ? 36.839 5.313 65.444 1.00 36.91 96 ASP A C 1
ATOM 785 O O . ASP A 1 96 ? 35.701 5.649 65.132 1.00 36.91 96 ASP A O 1
ATOM 789 N N . ASN A 1 97 ? 37.255 4.038 65.432 1.00 40.03 97 ASN A N 1
ATOM 790 C CA . ASN A 1 97 ? 36.663 2.948 66.214 1.00 40.03 97 ASN A CA 1
ATOM 791 C C . ASN A 1 97 ? 35.196 3.136 66.632 1.00 40.03 97 ASN A C 1
ATOM 793 O O . ASN A 1 97 ? 34.918 3.889 67.561 1.00 40.03 97 ASN A O 1
ATOM 797 N N . ASN A 1 98 ? 34.305 2.268 66.143 1.00 35.16 98 ASN A N 1
ATOM 798 C CA . ASN A 1 98 ? 33.748 1.214 66.999 1.00 35.16 98 ASN A CA 1
ATOM 799 C C . ASN A 1 98 ? 32.738 0.299 66.291 1.00 35.16 98 ASN A C 1
ATOM 801 O O . ASN A 1 98 ? 31.863 0.744 65.562 1.00 35.16 98 ASN A O 1
ATOM 805 N N . ASN A 1 99 ? 32.838 -0.970 66.687 1.00 34.81 99 ASN A N 1
ATOM 806 C CA . ASN A 1 99 ? 31.771 -1.928 66.974 1.00 34.81 99 ASN A CA 1
ATOM 807 C C . ASN A 1 99 ? 30.755 -2.350 65.903 1.00 34.81 99 ASN A C 1
ATOM 809 O O . ASN A 1 99 ? 29.856 -1.618 65.510 1.00 34.81 99 ASN A O 1
ATOM 813 N N . ASN A 1 100 ? 30.833 -3.659 65.631 1.00 37.47 100 ASN A N 1
ATOM 814 C CA . ASN A 1 100 ? 29.768 -4.646 65.823 1.00 37.47 100 ASN A CA 1
ATOM 815 C C . ASN A 1 100 ? 28.345 -4.204 65.472 1.00 37.47 100 ASN A C 1
ATOM 817 O O . ASN A 1 100 ? 27.714 -3.482 66.235 1.00 37.47 100 ASN A O 1
ATOM 821 N N . ASN A 1 101 ? 27.774 -4.849 64.452 1.00 39.25 101 ASN A N 1
ATOM 822 C CA . ASN A 1 101 ? 26.570 -5.647 64.674 1.00 39.25 101 ASN A CA 1
ATOM 823 C C . ASN A 1 101 ? 26.368 -6.681 63.561 1.00 39.25 101 ASN A C 1
ATOM 825 O O . ASN A 1 101 ? 26.094 -6.360 62.407 1.00 39.25 101 ASN A O 1
ATOM 829 N N . ASN A 1 102 ? 26.481 -7.944 63.970 1.00 44.50 102 ASN A N 1
ATOM 830 C CA . ASN A 1 102 ? 25.923 -9.105 63.294 1.00 44.50 102 ASN A CA 1
ATOM 831 C C . ASN A 1 102 ? 24.399 -8.951 63.238 1.00 44.50 102 ASN A C 1
ATOM 833 O O . ASN A 1 102 ? 23.743 -8.981 64.279 1.00 44.50 102 ASN A O 1
ATOM 837 N N . ILE A 1 103 ? 23.831 -8.849 62.037 1.00 39.66 103 ILE A N 1
ATOM 838 C CA . ILE A 1 103 ? 22.403 -9.078 61.814 1.00 39.66 103 ILE A CA 1
ATOM 839 C C . ILE A 1 103 ? 22.269 -10.191 60.779 1.00 39.66 103 ILE A C 1
ATOM 841 O O . ILE A 1 103 ? 22.423 -9.993 59.575 1.00 39.66 103 ILE A O 1
ATOM 845 N N . ASN A 1 104 ? 21.972 -11.380 61.306 1.00 44.53 104 ASN A N 1
ATOM 846 C CA . ASN A 1 104 ? 21.323 -12.467 60.590 1.00 44.53 104 ASN A CA 1
ATOM 847 C C . ASN A 1 104 ? 20.038 -11.939 59.947 1.00 44.53 104 ASN A C 1
ATOM 849 O O . ASN A 1 104 ? 19.116 -11.550 60.661 1.00 44.53 104 ASN A O 1
ATOM 853 N N . ASN A 1 105 ? 19.950 -11.994 58.620 1.00 37.06 105 ASN A N 1
ATOM 854 C CA . ASN A 1 105 ? 18.688 -11.858 57.904 1.00 37.06 105 ASN A CA 1
ATOM 855 C C . ASN A 1 105 ? 18.479 -13.062 56.983 1.00 37.06 105 ASN A C 1
ATOM 857 O O . ASN A 1 105 ? 18.933 -13.107 55.846 1.00 37.06 105 ASN A O 1
ATOM 861 N N . ASN A 1 106 ? 17.808 -14.052 57.570 1.00 36.38 106 ASN A N 1
ATOM 862 C CA . ASN A 1 106 ? 16.616 -14.727 57.067 1.00 36.38 106 ASN A CA 1
ATOM 863 C C . ASN A 1 106 ? 16.532 -15.058 55.568 1.00 36.38 106 ASN A C 1
ATOM 865 O O . ASN A 1 106 ? 16.271 -14.208 54.720 1.00 36.38 106 ASN A O 1
ATOM 869 N N . ASN A 1 107 ? 16.593 -16.372 55.329 1.00 38.16 107 ASN A N 1
ATOM 870 C CA . ASN A 1 107 ? 15.907 -17.134 54.285 1.00 38.16 107 ASN A CA 1
ATOM 871 C C . ASN A 1 107 ? 14.693 -16.414 53.677 1.00 38.16 107 ASN A C 1
ATOM 873 O O . ASN A 1 107 ? 13.613 -16.365 54.270 1.00 38.16 107 ASN A O 1
ATOM 877 N N . ILE A 1 108 ? 14.851 -15.958 52.437 1.00 36.75 108 ILE A N 1
ATOM 878 C CA . ILE A 1 108 ? 13.731 -15.654 51.553 1.00 36.75 108 ILE A CA 1
ATOM 879 C C . ILE A 1 108 ? 13.385 -16.955 50.830 1.00 36.75 108 ILE A C 1
ATOM 881 O O . ILE A 1 108 ? 14.033 -17.341 49.859 1.00 36.75 108 ILE A O 1
ATOM 885 N N . ASN A 1 109 ? 12.364 -17.642 51.340 1.00 36.06 109 ASN A N 1
ATOM 886 C CA . ASN A 1 109 ? 11.693 -18.722 50.629 1.00 36.06 109 ASN A CA 1
ATOM 887 C C . ASN A 1 109 ? 11.144 -18.171 49.306 1.00 36.06 109 ASN A C 1
ATOM 889 O O . ASN A 1 109 ? 10.270 -17.301 49.297 1.00 36.06 109 ASN A O 1
ATOM 893 N N . SER A 1 110 ? 11.653 -18.686 48.187 1.00 36.56 110 SER A N 1
ATOM 894 C CA . SER A 1 110 ? 11.107 -18.432 46.860 1.00 36.56 110 SER A CA 1
ATOM 895 C C . SER A 1 110 ? 9.731 -19.090 46.750 1.00 36.56 110 SER A C 1
ATOM 897 O O . SER A 1 110 ? 9.612 -20.302 46.565 1.00 36.56 110 SER A O 1
ATOM 899 N N . ILE A 1 111 ? 8.679 -18.289 46.885 1.00 35.03 111 ILE A N 1
ATOM 900 C CA . ILE A 1 111 ? 7.318 -18.695 46.543 1.00 35.03 111 ILE A CA 1
ATOM 901 C C . ILE A 1 111 ? 7.251 -18.771 45.013 1.00 35.03 111 ILE A C 1
ATOM 903 O O . ILE A 1 111 ? 7.152 -17.748 44.333 1.00 35.03 111 ILE A O 1
ATOM 907 N N . ASN A 1 112 ? 7.327 -19.991 44.479 1.00 38.16 112 ASN A N 1
ATOM 908 C CA . ASN A 1 112 ? 6.962 -20.297 43.099 1.00 38.16 112 ASN A CA 1
ATOM 909 C C . ASN A 1 112 ? 5.448 -20.109 42.947 1.00 38.16 112 ASN A C 1
ATOM 911 O O . ASN A 1 112 ? 4.664 -21.034 43.142 1.00 38.16 112 ASN A O 1
ATOM 915 N N . ASN A 1 113 ? 5.033 -18.883 42.629 1.00 36.72 113 ASN A N 1
ATOM 916 C CA . ASN A 1 113 ? 3.696 -18.614 42.117 1.00 36.72 113 ASN A CA 1
ATOM 917 C C . ASN A 1 113 ? 3.674 -18.950 40.624 1.00 36.72 113 ASN A C 1
ATOM 919 O O . ASN A 1 113 ? 3.802 -18.063 39.775 1.00 36.72 113 ASN A O 1
ATOM 923 N N . ASP A 1 114 ? 3.470 -20.231 40.318 1.00 39.88 114 ASP A N 1
ATOM 924 C CA . ASP A 1 114 ? 3.014 -20.689 39.006 1.00 39.88 114 ASP A CA 1
ATOM 925 C C . ASP A 1 114 ? 1.567 -20.229 38.792 1.00 39.88 114 ASP A C 1
ATOM 927 O O . ASP A 1 114 ? 0.594 -20.979 38.873 1.00 39.88 114 ASP A O 1
ATOM 931 N N . ASN A 1 115 ? 1.417 -18.933 38.526 1.00 36.56 115 ASN A N 1
ATOM 932 C CA . ASN A 1 115 ? 0.178 -18.367 38.032 1.00 36.56 115 ASN A CA 1
ATOM 933 C C . ASN A 1 115 ? 0.027 -18.769 36.564 1.00 36.56 115 ASN A C 1
ATOM 935 O O . ASN A 1 115 ? 0.402 -18.023 35.656 1.00 36.56 115 ASN A O 1
ATOM 939 N N . ASN A 1 116 ? -0.572 -19.941 36.351 1.00 37.59 116 ASN A N 1
ATOM 940 C CA . ASN A 1 116 ? -1.229 -20.328 35.107 1.00 37.59 116 ASN A CA 1
ATOM 941 C C . ASN A 1 116 ? -2.371 -19.342 34.803 1.00 37.59 116 ASN A C 1
ATOM 943 O O . ASN A 1 116 ? -3.556 -19.633 34.946 1.00 37.59 116 ASN A O 1
ATOM 947 N N . PHE A 1 117 ? -2.011 -18.139 34.360 1.00 36.66 117 PHE A N 1
ATOM 948 C CA . PHE A 1 117 ? -2.915 -17.242 33.664 1.00 36.66 117 PHE A CA 1
ATOM 949 C C . PHE A 1 117 ? -3.094 -17.806 32.255 1.00 36.66 117 PHE A C 1
ATOM 951 O O . PHE A 1 117 ? -2.430 -17.382 31.307 1.00 36.66 117 PHE A O 1
ATOM 958 N N . GLN A 1 118 ? -4.006 -18.771 32.113 1.00 36.31 118 GLN A N 1
ATOM 959 C CA . GLN A 1 118 ? -4.633 -19.029 30.823 1.00 36.31 118 GLN A CA 1
ATOM 960 C C . GLN A 1 118 ? -5.185 -17.691 30.333 1.00 36.31 118 GLN A C 1
ATOM 962 O O . GLN A 1 118 ? -6.124 -17.127 30.899 1.00 36.31 118 GLN A O 1
ATOM 967 N N . SER A 1 119 ? -4.527 -17.120 29.326 1.00 35.03 119 SER A N 1
ATOM 968 C CA . SER A 1 119 ? -4.974 -15.887 28.712 1.00 35.03 119 SER A CA 1
ATOM 969 C C . SER A 1 119 ? -6.265 -16.187 27.970 1.00 35.03 119 SER A C 1
ATOM 971 O O . SER A 1 119 ? -6.239 -16.594 26.811 1.00 35.03 119 SER A O 1
ATOM 973 N N . ILE A 1 120 ? -7.394 -15.978 28.637 1.00 36.47 120 ILE A N 1
ATOM 974 C CA . ILE A 1 120 ? -8.666 -15.778 27.960 1.00 36.47 120 ILE A CA 1
ATOM 975 C C . ILE A 1 120 ? -8.444 -14.511 27.137 1.00 36.47 120 ILE A C 1
ATOM 977 O O . ILE A 1 120 ? -8.416 -13.403 27.676 1.00 36.47 120 ILE A O 1
ATOM 981 N N . ALA A 1 121 ? -8.104 -14.684 25.858 1.00 35.91 121 ALA A N 1
ATOM 982 C CA . ALA A 1 121 ? -7.988 -13.581 24.928 1.00 35.91 121 ALA A CA 1
ATOM 983 C C . ALA A 1 121 ? -9.363 -12.902 24.929 1.00 35.91 121 ALA A C 1
ATOM 985 O O . ALA A 1 121 ? -10.344 -13.566 24.587 1.00 35.91 121 ALA A O 1
ATOM 986 N N . PRO A 1 122 ? -9.479 -11.646 25.394 1.00 40.16 122 PRO A N 1
ATOM 987 C CA . PRO A 1 122 ? -10.759 -10.968 25.372 1.00 40.16 122 PRO A CA 1
ATOM 988 C C . PRO A 1 122 ? -11.226 -10.955 23.922 1.00 40.16 122 PRO A C 1
ATOM 990 O O . PRO A 1 122 ? -10.492 -10.530 23.027 1.00 40.16 122 PRO A O 1
ATOM 993 N N . THR A 1 123 ? -12.423 -11.487 23.705 1.00 46.31 123 THR A N 1
ATOM 994 C CA . THR A 1 123 ? -13.138 -11.402 22.439 1.00 46.31 123 THR A CA 1
ATOM 995 C C . THR A 1 123 ? -13.083 -9.954 21.983 1.00 46.31 123 THR A C 1
ATOM 997 O O . THR A 1 123 ? -13.576 -9.070 22.684 1.00 46.31 123 THR A O 1
ATOM 1000 N N . LEU A 1 124 ? -12.406 -9.700 20.860 1.00 54.66 124 LEU A N 1
ATOM 1001 C CA . LEU A 1 124 ? -12.335 -8.367 20.277 1.00 54.66 124 LEU A CA 1
ATOM 1002 C C . LEU A 1 124 ? -13.769 -7.856 20.142 1.00 54.66 124 LEU A C 1
ATOM 1004 O O . LEU A 1 124 ? -14.609 -8.574 19.600 1.00 54.66 124 LEU A O 1
ATOM 1008 N N . ASN A 1 125 ? -14.059 -6.669 20.688 1.00 66.25 125 ASN A N 1
ATOM 1009 C CA . ASN A 1 125 ? -15.383 -6.052 20.604 1.00 66.25 125 ASN A CA 1
ATOM 1010 C C . ASN A 1 125 ? -15.674 -5.702 19.140 1.00 66.25 125 ASN A C 1
ATOM 1012 O O . ASN A 1 125 ? -15.458 -4.577 18.691 1.00 66.25 125 ASN A O 1
ATOM 1016 N N . LYS A 1 126 ? -16.105 -6.707 18.384 1.00 79.06 126 LYS A N 1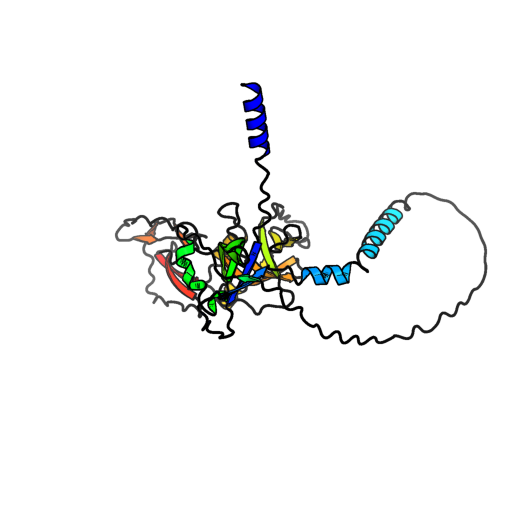
ATOM 1017 C CA . LYS A 1 126 ? -16.555 -6.599 17.009 1.00 79.06 126 LYS A CA 1
ATOM 1018 C C . LYS A 1 126 ? -17.869 -5.831 17.004 1.00 79.06 126 LYS A C 1
ATOM 1020 O O . LYS A 1 126 ? -18.806 -6.198 17.711 1.00 79.06 126 LYS A O 1
ATOM 1025 N N . ILE A 1 127 ? -17.936 -4.769 16.212 1.00 76.69 127 ILE A N 1
ATOM 1026 C CA . ILE A 1 127 ? -19.168 -4.013 16.005 1.00 76.69 127 ILE A CA 1
ATOM 1027 C C . ILE A 1 127 ? -19.847 -4.611 14.770 1.00 76.69 127 ILE A C 1
ATOM 1029 O O . ILE A 1 127 ? -19.256 -4.568 13.686 1.00 76.69 127 ILE A O 1
ATOM 1033 N N . PRO A 1 128 ? -21.054 -5.188 14.895 1.00 77.88 128 PRO A N 1
ATOM 1034 C CA . PRO A 1 128 ? -21.815 -5.604 13.729 1.00 77.88 128 PRO A CA 1
ATOM 1035 C C . PRO A 1 128 ? -22.230 -4.359 12.941 1.00 77.88 128 PRO A C 1
ATOM 1037 O O . PRO A 1 128 ? -22.749 -3.396 13.515 1.00 77.88 128 PRO A O 1
ATOM 1040 N N . ILE A 1 129 ? -22.006 -4.381 11.630 1.00 72.25 129 ILE A N 1
ATOM 1041 C CA . ILE A 1 129 ? -22.463 -3.325 10.724 1.00 72.25 129 ILE A CA 1
ATOM 1042 C C . ILE A 1 129 ? -23.411 -3.898 9.680 1.00 72.25 129 ILE A C 1
ATOM 1044 O O . ILE A 1 129 ? -23.243 -5.015 9.184 1.00 72.25 129 ILE A O 1
ATOM 1048 N N . TYR A 1 130 ? -24.429 -3.109 9.355 1.00 74.06 130 TYR A N 1
ATOM 1049 C CA . TYR A 1 130 ? -25.449 -3.506 8.390 1.00 74.06 130 TYR A CA 1
ATOM 1050 C C . TYR A 1 130 ? -25.011 -3.191 6.968 1.00 74.06 130 TYR A C 1
ATOM 1052 O O . TYR A 1 130 ? -25.214 -4.002 6.069 1.00 74.06 130 TYR A O 1
ATOM 1060 N N . GLN A 1 131 ? -24.406 -2.017 6.772 1.00 75.62 131 GLN A N 1
ATOM 1061 C CA . GLN A 1 131 ? -23.970 -1.547 5.465 1.00 75.62 131 GLN A CA 1
ATOM 1062 C C . GLN A 1 131 ? -22.623 -0.825 5.549 1.00 75.62 131 GLN A C 1
ATOM 1064 O O . GLN A 1 131 ? -22.359 -0.048 6.472 1.00 75.62 131 GLN A O 1
ATOM 1069 N N . LEU A 1 132 ? -21.793 -1.065 4.535 1.00 78.50 132 LEU A N 1
ATOM 1070 C CA . LEU A 1 132 ? -20.661 -0.215 4.186 1.00 78.50 132 LEU A CA 1
ATOM 1071 C C . LEU A 1 132 ? -21.185 0.881 3.251 1.00 78.50 132 LEU A C 1
ATOM 1073 O O . LEU A 1 132 ? -21.558 0.606 2.109 1.00 78.50 132 LEU A O 1
ATOM 1077 N N . LEU A 1 133 ? -21.248 2.119 3.735 1.00 80.75 133 LEU A N 1
ATOM 1078 C CA . LEU A 1 133 ? -21.653 3.273 2.939 1.00 80.75 133 LEU A CA 1
ATOM 1079 C C . LEU A 1 133 ? -20.434 3.749 2.156 1.00 80.75 133 LEU A C 1
ATOM 1081 O O . LEU A 1 133 ? -19.580 4.468 2.668 1.00 80.75 133 LEU A O 1
ATOM 1085 N N . ILE A 1 134 ? -2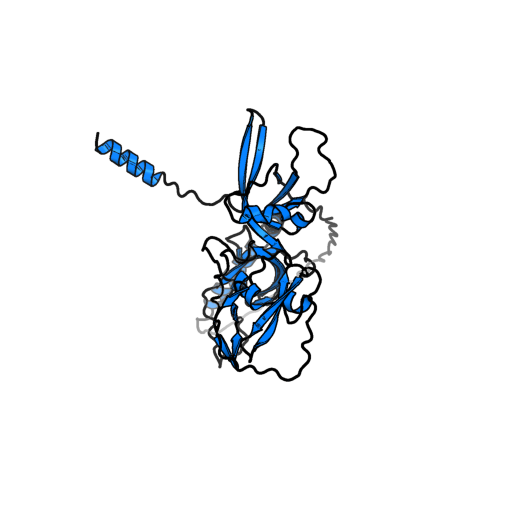0.336 3.292 0.913 1.00 79.94 134 ILE A N 1
ATOM 1086 C CA . ILE A 1 134 ? -19.296 3.711 -0.022 1.00 79.94 134 ILE A CA 1
ATOM 1087 C C . ILE A 1 134 ? -19.914 4.759 -0.935 1.00 79.94 134 ILE A C 1
ATOM 1089 O O . ILE A 1 134 ? -20.923 4.490 -1.589 1.00 79.94 134 ILE A O 1
ATOM 1093 N N . ASN A 1 135 ? -19.306 5.942 -1.008 1.00 76.56 135 ASN A N 1
ATOM 1094 C CA . ASN A 1 135 ? -19.760 6.984 -1.921 1.00 76.56 135 ASN A CA 1
ATOM 1095 C C . ASN A 1 135 ? -19.711 6.466 -3.370 1.00 76.56 135 ASN A C 1
ATOM 1097 O O . ASN A 1 135 ? -18.634 6.292 -3.938 1.00 76.56 135 ASN A O 1
ATOM 1101 N N . GLU A 1 136 ? -20.870 6.234 -3.984 1.00 71.50 136 GLU A N 1
ATOM 1102 C CA . GLU A 1 136 ? -20.960 5.617 -5.314 1.00 71.50 136 GLU A CA 1
ATOM 1103 C C . GLU A 1 136 ? -20.381 6.489 -6.430 1.00 71.50 136 GLU A C 1
ATOM 1105 O O . GLU A 1 136 ? -19.931 5.972 -7.449 1.00 71.50 136 GLU A O 1
ATOM 1110 N N . LYS A 1 137 ? -20.334 7.808 -6.219 1.00 69.44 137 LYS A N 1
ATOM 1111 C CA . LYS A 1 137 ? -19.711 8.754 -7.153 1.00 69.44 137 LYS A CA 1
ATOM 1112 C C . LYS A 1 137 ? -18.188 8.800 -7.009 1.00 69.44 137 LYS A C 1
ATOM 1114 O O . LYS A 1 137 ? -17.524 9.433 -7.823 1.00 69.44 137 LYS A O 1
ATOM 1119 N N . SER A 1 138 ? -17.631 8.157 -5.982 1.00 75.50 138 SER A N 1
ATOM 1120 C CA . SER A 1 138 ? -16.186 8.067 -5.785 1.00 75.50 138 SER A CA 1
ATOM 1121 C C . SER A 1 138 ? -15.583 6.914 -6.590 1.00 75.50 138 SER A C 1
ATOM 1123 O O . SER A 1 138 ? -16.261 5.955 -6.976 1.00 75.50 138 SER A O 1
ATOM 1125 N N . THR A 1 139 ? -14.269 6.973 -6.791 1.00 72.81 139 THR A N 1
ATOM 1126 C CA . THR A 1 139 ? -13.483 5.870 -7.357 1.00 72.81 139 THR A CA 1
ATOM 1127 C C . THR A 1 139 ? -13.601 4.573 -6.546 1.00 72.81 139 THR A C 1
ATOM 1129 O O . THR A 1 139 ? -13.350 3.497 -7.091 1.00 72.81 139 THR A O 1
ATOM 1132 N N . LEU A 1 140 ? -14.062 4.646 -5.289 1.00 76.62 140 LEU A N 1
ATOM 1133 C CA . LEU A 1 140 ? -14.261 3.495 -4.410 1.00 76.62 140 LEU A CA 1
ATOM 1134 C C . LEU A 1 140 ? -15.453 2.608 -4.822 1.00 76.62 140 LEU A C 1
ATOM 1136 O O . LEU A 1 140 ? -15.575 1.469 -4.380 1.00 76.62 140 LEU A O 1
ATOM 1140 N N . SER A 1 141 ? -16.345 3.079 -5.696 1.00 77.31 141 SER A N 1
ATOM 1141 C CA . SER A 1 141 ? -17.427 2.235 -6.228 1.00 77.31 141 SER A CA 1
ATOM 1142 C C . SER A 1 141 ? -16.897 1.003 -6.973 1.00 77.31 141 SER A C 1
ATOM 1144 O O . SER A 1 141 ? -17.487 -0.074 -6.880 1.00 77.31 141 SER A O 1
ATOM 1146 N N . LYS A 1 142 ? -15.741 1.133 -7.641 1.00 78.81 142 LYS A N 1
ATOM 1147 C CA . LYS A 1 142 ? -15.081 0.059 -8.403 1.00 78.81 142 LYS A CA 1
ATOM 1148 C C . LYS A 1 142 ? -14.491 -1.045 -7.526 1.00 78.81 142 LYS A C 1
ATOM 1150 O O . LYS A 1 142 ? -14.217 -2.125 -8.028 1.00 78.81 142 LYS A O 1
ATOM 1155 N N . ILE A 1 143 ? -14.302 -0.778 -6.236 1.00 77.06 143 ILE A N 1
ATOM 1156 C CA . ILE A 1 143 ? -13.673 -1.705 -5.287 1.00 77.06 143 ILE A CA 1
ATOM 1157 C C . ILE A 1 143 ? -14.694 -2.373 -4.357 1.00 77.06 143 ILE A C 1
ATOM 1159 O O . ILE A 1 143 ? -14.312 -3.083 -3.430 1.00 77.06 143 ILE A O 1
ATOM 1163 N N . LYS A 1 144 ? -16.001 -2.198 -4.628 1.00 78.00 144 LYS A N 1
ATOM 1164 C CA . LYS A 1 144 ? -17.088 -2.892 -3.916 1.00 78.00 144 LYS A CA 1
ATOM 1165 C C . LYS A 1 144 ? -16.911 -4.417 -3.925 1.00 78.00 144 LYS A C 1
ATOM 1167 O O . LYS A 1 144 ? -17.293 -5.073 -2.962 1.00 78.00 144 LYS A O 1
ATOM 1172 N N . SER A 1 145 ? -16.310 -4.968 -4.981 1.00 77.88 145 SER A N 1
ATOM 1173 C CA . SER A 1 145 ? -16.054 -6.405 -5.122 1.00 77.88 145 SER A CA 1
ATOM 1174 C C . SER A 1 145 ? -15.133 -6.973 -4.043 1.00 77.88 145 SER A C 1
ATOM 1176 O O . SER A 1 145 ? -15.317 -8.125 -3.672 1.00 77.88 145 SER A O 1
ATOM 1178 N N . TYR A 1 146 ? -14.200 -6.186 -3.494 1.00 78.25 146 TYR A N 1
ATOM 1179 C CA . TYR A 1 146 ? -13.279 -6.682 -2.463 1.00 78.25 146 TYR A CA 1
ATOM 1180 C C . TYR A 1 146 ? -13.970 -6.940 -1.123 1.00 78.25 146 TYR A C 1
ATOM 1182 O O . TYR A 1 146 ? -13.489 -7.723 -0.311 1.00 78.25 146 TYR A O 1
ATOM 1190 N N . PHE A 1 147 ? -15.128 -6.323 -0.888 1.00 75.75 147 PHE A N 1
ATOM 1191 C CA . PHE A 1 147 ? -15.923 -6.599 0.306 1.00 75.75 147 PHE A CA 1
ATOM 1192 C C . PHE A 1 147 ? -16.705 -7.912 0.205 1.00 75.75 147 PHE A C 1
ATOM 1194 O O . PHE A 1 147 ? -17.382 -8.286 1.153 1.00 75.75 147 PHE A O 1
ATOM 1201 N N . LEU A 1 148 ? -16.629 -8.633 -0.912 1.00 68.50 148 LEU A N 1
ATOM 1202 C CA . LEU A 1 148 ? -17.335 -9.896 -1.065 1.00 68.50 148 LEU A CA 1
ATOM 1203 C C . LEU A 1 148 ? -16.483 -11.053 -0.522 1.00 68.50 148 LEU A C 1
ATOM 1205 O O . LEU A 1 148 ? -15.314 -11.203 -0.874 1.00 68.50 148 LEU A O 1
ATOM 1209 N N . ASN A 1 149 ? -17.107 -11.922 0.277 1.00 69.19 149 ASN A N 1
ATOM 1210 C CA . ASN A 1 149 ? -16.535 -13.187 0.750 1.00 69.19 149 ASN A CA 1
ATOM 1211 C C . ASN A 1 149 ? -15.290 -13.019 1.656 1.00 69.19 149 ASN A C 1
ATOM 1213 O O . ASN A 1 149 ? -15.145 -12.055 2.413 1.00 69.19 149 ASN A O 1
ATOM 1217 N N . ASN A 1 150 ? -14.379 -13.992 1.572 1.00 70.12 150 ASN A N 1
ATOM 1218 C CA . ASN A 1 150 ? -13.131 -14.099 2.322 1.00 70.12 150 ASN A CA 1
ATOM 1219 C C . ASN A 1 150 ? -12.104 -12.999 2.006 1.00 70.12 150 ASN A C 1
ATOM 1221 O O . ASN A 1 150 ? -11.227 -12.756 2.832 1.00 70.12 150 ASN A O 1
ATOM 1225 N N . GLU A 1 151 ? -12.213 -12.302 0.869 1.00 75.62 151 GLU A N 1
ATOM 1226 C CA . GLU A 1 151 ? -11.300 -11.204 0.517 1.00 75.62 151 GLU A CA 1
ATOM 1227 C C . GLU A 1 151 ? -11.400 -10.005 1.467 1.00 75.62 151 GLU A C 1
ATOM 1229 O O . GLU A 1 151 ? -10.446 -9.226 1.573 1.00 75.62 151 GLU A O 1
ATOM 1234 N N . SER A 1 152 ? -12.523 -9.884 2.177 1.00 75.69 152 SER A N 1
ATOM 1235 C CA . SER A 1 152 ? -12.760 -8.848 3.183 1.00 75.69 152 SER A CA 1
ATOM 1236 C C . SER A 1 152 ? -11.807 -8.939 4.379 1.00 75.69 152 SER A C 1
ATOM 1238 O O . SER A 1 152 ? -11.493 -7.911 4.977 1.00 75.69 152 SER A O 1
ATOM 1240 N N . ASN A 1 153 ? -11.295 -10.136 4.696 1.00 81.12 153 ASN A N 1
ATOM 1241 C CA . ASN A 1 153 ? -10.377 -10.361 5.818 1.00 81.12 153 ASN A CA 1
ATOM 1242 C C . ASN A 1 153 ? -9.004 -9.697 5.624 1.00 81.12 153 ASN A C 1
ATOM 1244 O O . ASN A 1 153 ? -8.279 -9.486 6.602 1.00 81.12 153 ASN A O 1
ATOM 1248 N N . ASP A 1 154 ? -8.692 -9.322 4.384 1.00 88.94 154 ASP A N 1
ATOM 1249 C CA . ASP A 1 154 ? -7.449 -8.663 3.987 1.00 88.94 154 ASP A CA 1
ATOM 1250 C C . ASP A 1 154 ? -7.638 -7.147 3.790 1.00 88.94 154 ASP A C 1
ATOM 1252 O O . ASP A 1 154 ? -6.823 -6.489 3.131 1.00 88.94 154 ASP A O 1
ATOM 1256 N N . ILE A 1 155 ? -8.752 -6.590 4.279 1.00 92.06 155 ILE A N 1
ATOM 1257 C CA . ILE A 1 155 ? -9.111 -5.186 4.083 1.00 92.06 155 ILE A CA 1
ATOM 1258 C C . ILE A 1 155 ? -9.077 -4.423 5.399 1.00 92.06 155 ILE A C 1
ATOM 1260 O O . ILE A 1 155 ? -9.657 -4.819 6.415 1.00 92.06 155 ILE A O 1
ATOM 1264 N N . ILE A 1 156 ? -8.453 -3.251 5.335 1.00 93.44 156 ILE A N 1
ATOM 1265 C CA . ILE A 1 156 ? -8.606 -2.191 6.323 1.00 93.44 156 ILE A CA 1
ATOM 1266 C C . ILE A 1 156 ? -9.374 -1.058 5.660 1.00 93.44 156 ILE A C 1
ATOM 1268 O O . ILE A 1 156 ? -9.113 -0.705 4.515 1.00 93.44 156 ILE A O 1
ATOM 1272 N N . VAL A 1 157 ? -10.313 -0.461 6.374 1.00 92.81 157 VAL A N 1
ATOM 1273 C CA . VAL A 1 157 ? -11.029 0.729 5.917 1.00 92.81 157 VAL A CA 1
ATOM 1274 C C . VAL A 1 157 ? -10.755 1.889 6.854 1.00 92.81 157 VAL A C 1
ATOM 1276 O O . VAL A 1 157 ? -10.596 1.699 8.058 1.00 92.81 157 VAL A O 1
ATOM 1279 N N . TYR A 1 158 ? -10.708 3.092 6.300 1.00 91.50 158 TYR A N 1
ATOM 1280 C CA . TYR A 1 158 ? -10.671 4.334 7.061 1.00 91.50 158 TYR A CA 1
ATOM 1281 C C . TYR A 1 158 ? -11.990 5.071 6.860 1.00 91.50 158 TYR A C 1
ATOM 1283 O O . TYR A 1 158 ? -12.451 5.212 5.724 1.00 91.50 158 TYR A O 1
ATOM 1291 N N . GLY A 1 159 ? -12.609 5.510 7.950 1.00 91.38 159 GLY A N 1
ATOM 1292 C CA . GLY A 1 159 ? -13.947 6.089 7.912 1.00 91.38 159 GLY A CA 1
ATOM 1293 C C . GLY A 1 159 ? -14.539 6.324 9.294 1.00 91.38 159 GLY A C 1
ATOM 1294 O O . GLY A 1 159 ? -13.835 6.218 10.296 1.00 91.38 159 GLY A O 1
ATOM 1295 N N . ASP A 1 160 ? -15.832 6.615 9.342 1.00 91.00 160 ASP A N 1
ATOM 1296 C CA . ASP A 1 160 ? -16.591 6.951 10.548 1.00 91.00 160 ASP A CA 1
ATOM 1297 C C . ASP A 1 160 ? -17.869 6.105 10.672 1.00 91.00 160 ASP A C 1
ATOM 1299 O O . ASP A 1 160 ? -18.478 5.686 9.683 1.00 91.00 160 ASP A O 1
ATOM 1303 N N . ILE A 1 161 ? -18.266 5.803 11.912 1.00 88.19 161 ILE A N 1
ATOM 1304 C CA . ILE A 1 161 ? -19.488 5.036 12.182 1.00 88.19 161 ILE A CA 1
ATOM 1305 C C . ILE A 1 161 ? -20.670 6.002 12.215 1.00 88.19 161 ILE A C 1
ATOM 1307 O O . ILE A 1 161 ? -20.783 6.835 13.111 1.00 88.19 161 ILE A O 1
ATOM 1311 N N . VAL A 1 162 ? -21.597 5.826 11.279 1.00 89.50 162 VAL A N 1
ATOM 1312 C CA . VAL A 1 162 ? -22.816 6.624 11.173 1.00 89.50 162 VAL A CA 1
ATOM 1313 C C . VAL A 1 162 ? -23.989 5.824 11.726 1.00 89.50 162 VAL A C 1
ATOM 1315 O O . VAL A 1 162 ? -24.280 4.713 11.275 1.00 89.50 162 VAL A O 1
ATOM 1318 N N . LYS A 1 163 ? -24.700 6.401 12.697 1.00 86.81 163 LYS A N 1
ATOM 1319 C CA . LYS A 1 163 ? -25.946 5.828 13.218 1.00 86.81 163 LYS A CA 1
ATOM 1320 C C . LYS A 1 163 ? -27.114 6.226 12.324 1.00 86.81 163 LYS A C 1
ATOM 1322 O O . LYS A 1 163 ? -27.473 7.399 12.258 1.00 86.81 163 LYS A O 1
ATOM 1327 N N . GLN A 1 164 ? -27.740 5.248 11.678 1.00 86.31 164 GLN A N 1
ATOM 1328 C CA . GLN A 1 164 ? -28.969 5.438 10.917 1.00 86.31 164 GLN A CA 1
ATOM 1329 C C . GLN A 1 164 ? -30.174 5.031 11.764 1.00 86.31 164 GLN A C 1
ATOM 1331 O O . GLN A 1 164 ? -30.294 3.884 12.187 1.00 86.31 164 GLN A O 1
ATOM 1336 N N . ILE A 1 165 ? -31.093 5.964 11.991 1.00 87.06 165 ILE A N 1
ATOM 1337 C CA . ILE A 1 165 ? -32.366 5.682 12.659 1.00 87.06 165 ILE A CA 1
ATOM 1338 C C . ILE A 1 165 ? -33.318 5.097 11.609 1.00 87.06 165 ILE A C 1
ATOM 1340 O O . ILE A 1 165 ? -33.668 5.783 10.652 1.00 87.06 165 ILE A O 1
ATOM 1344 N N . VAL A 1 166 ? -33.703 3.828 11.763 1.00 86.94 166 VAL A N 1
ATOM 1345 C CA . VAL A 1 166 ? -34.636 3.145 10.845 1.00 86.94 166 VAL A CA 1
ATOM 1346 C C . VAL A 1 166 ? -36.077 3.357 11.290 1.00 86.94 166 VAL A C 1
ATOM 1348 O O . VAL A 1 166 ? -36.956 3.598 10.469 1.00 86.94 166 VAL A O 1
ATOM 1351 N N . ASP A 1 167 ? -36.315 3.306 12.599 1.00 89.00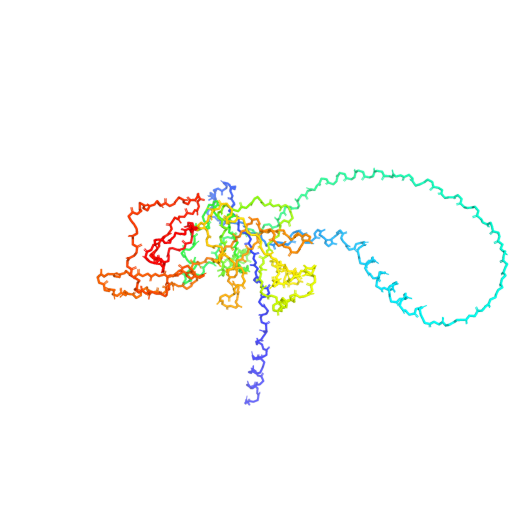 167 ASP A N 1
ATOM 1352 C CA . ASP A 1 167 ? -37.601 3.607 13.218 1.00 89.00 167 ASP A CA 1
ATOM 1353 C C . ASP A 1 167 ? -37.389 4.164 14.641 1.00 89.00 167 ASP A C 1
ATOM 1355 O O . ASP A 1 167 ? -36.261 4.376 15.083 1.00 89.00 167 ASP A O 1
ATOM 1359 N N . ARG A 1 168 ? -38.476 4.414 15.383 1.00 87.06 168 ARG A N 1
ATOM 1360 C CA . ARG A 1 168 ? -38.420 5.016 16.731 1.00 87.06 168 ARG A CA 1
ATOM 1361 C C . ARG A 1 168 ? -37.656 4.186 17.773 1.00 87.06 168 ARG A C 1
ATOM 1363 O O . ARG A 1 168 ? -37.322 4.724 18.823 1.00 87.06 168 ARG A O 1
ATOM 1370 N N . LYS A 1 169 ? -37.443 2.892 17.539 1.00 88.12 169 LYS A N 1
ATOM 1371 C CA . LYS A 1 169 ? -36.792 1.951 18.463 1.00 88.12 169 LYS A CA 1
ATOM 1372 C C . LYS A 1 169 ? -35.518 1.336 17.885 1.00 88.12 169 LYS A C 1
ATOM 1374 O O . LYS A 1 169 ? -34.709 0.814 18.647 1.00 88.12 169 LYS A O 1
ATOM 1379 N N . THR A 1 170 ? -35.329 1.413 16.573 1.00 85.31 170 THR A N 1
ATOM 1380 C CA . THR A 1 170 ? -34.247 0.733 15.867 1.00 85.31 170 THR A CA 1
ATOM 1381 C C . THR A 1 170 ? -33.276 1.746 15.276 1.00 85.31 170 THR A C 1
ATOM 1383 O O . THR A 1 170 ? -33.629 2.549 14.410 1.00 85.31 170 THR A O 1
ATOM 1386 N N . SER A 1 171 ? -32.020 1.666 15.713 1.00 85.44 171 SER A N 1
ATOM 1387 C CA . SER A 1 171 ? -30.896 2.325 15.048 1.00 85.44 171 SER A CA 1
ATOM 1388 C C . SER A 1 171 ? -29.908 1.276 14.557 1.00 85.44 171 SER A C 1
ATOM 1390 O O . SER A 1 171 ? -29.673 0.270 15.226 1.00 85.44 171 SER A O 1
ATOM 1392 N N . LEU A 1 172 ? -29.364 1.504 13.368 1.00 85.44 172 LEU A N 1
ATOM 1393 C CA . LEU A 1 172 ? -28.359 0.663 12.742 1.00 85.44 172 LEU A CA 1
ATOM 1394 C C . LEU A 1 172 ? -27.038 1.419 12.707 1.00 85.44 172 LEU A C 1
ATOM 1396 O O . LEU A 1 172 ? -27.006 2.617 12.425 1.00 85.44 172 LEU A O 1
ATOM 1400 N N . ASN A 1 173 ? -25.949 0.705 12.967 1.00 84.62 173 ASN A N 1
ATOM 1401 C CA . ASN A 1 173 ? -24.617 1.225 12.716 1.00 84.62 173 ASN A CA 1
ATOM 1402 C C . ASN A 1 173 ? -24.237 0.898 11.275 1.00 84.62 173 ASN A C 1
ATOM 1404 O O . ASN A 1 173 ? -24.211 -0.270 10.872 1.00 84.62 173 ASN A O 1
ATOM 1408 N N . ASN A 1 174 ? -23.914 1.943 10.529 1.00 86.81 174 ASN A N 1
ATOM 1409 C CA . ASN A 1 174 ? -23.307 1.848 9.219 1.00 86.81 174 ASN A CA 1
ATOM 1410 C C . ASN A 1 174 ? -21.888 2.405 9.293 1.00 86.81 174 ASN A C 1
ATOM 1412 O O . ASN A 1 174 ? -21.593 3.257 10.130 1.00 86.81 174 ASN A O 1
ATOM 1416 N N . LEU A 1 175 ? -21.012 1.940 8.413 1.00 88.38 175 LEU A N 1
ATOM 1417 C CA . LEU A 1 175 ? -19.661 2.479 8.306 1.00 88.38 175 LEU A CA 1
ATOM 1418 C C . LEU A 1 175 ? -19.555 3.304 7.030 1.00 88.38 175 LEU A C 1
ATOM 1420 O O . LEU A 1 175 ? -19.679 2.753 5.938 1.00 88.38 175 LEU A O 1
ATOM 1424 N N . ASN A 1 176 ? -19.331 4.607 7.168 1.00 89.81 176 ASN A N 1
ATOM 1425 C CA . ASN A 1 176 ? -19.038 5.485 6.046 1.00 89.81 176 ASN A CA 1
ATOM 1426 C C . ASN A 1 176 ? -17.564 5.337 5.664 1.00 89.81 176 ASN A C 1
ATOM 1428 O O . ASN A 1 176 ? -16.669 5.729 6.407 1.00 89.81 176 ASN A O 1
ATOM 1432 N N . VAL A 1 177 ? -17.316 4.696 4.523 1.00 90.00 177 VAL A N 1
ATOM 1433 C CA . VAL A 1 177 ? -15.973 4.316 4.080 1.00 90.00 177 VAL A CA 1
ATOM 1434 C C . VAL A 1 177 ? -15.387 5.431 3.225 1.00 90.00 177 VAL A C 1
ATOM 1436 O O . VAL A 1 177 ? -15.868 5.710 2.127 1.00 90.00 177 VAL A O 1
ATOM 1439 N N . LEU A 1 178 ? -14.306 6.034 3.718 1.00 88.31 178 LEU A N 1
ATOM 1440 C CA . LEU A 1 178 ? -13.576 7.102 3.036 1.00 88.31 178 LEU A CA 1
ATOM 1441 C C . LEU A 1 178 ? -12.374 6.572 2.264 1.00 88.31 178 LEU A C 1
ATOM 1443 O O . LEU A 1 178 ? -12.028 7.129 1.226 1.00 88.31 178 LEU A O 1
ATOM 1447 N N . ARG A 1 179 ? -11.727 5.515 2.770 1.00 89.19 179 ARG A N 1
ATOM 1448 C CA . ARG A 1 179 ? -10.622 4.824 2.093 1.00 89.19 179 ARG A CA 1
ATOM 1449 C C . ARG A 1 179 ? -10.625 3.341 2.389 1.00 89.19 179 ARG A C 1
ATOM 1451 O O . ARG A 1 179 ? -11.158 2.892 3.405 1.00 89.19 179 ARG A O 1
ATOM 1458 N N . VAL A 1 180 ? -9.974 2.602 1.504 1.00 92.00 180 VAL A N 1
ATOM 1459 C CA . VAL A 1 180 ? -9.862 1.152 1.566 1.00 92.00 180 VAL A CA 1
ATOM 1460 C C . VAL A 1 180 ? -8.415 0.786 1.315 1.00 92.00 180 VAL A C 1
ATOM 1462 O O . VAL A 1 180 ? -7.800 1.285 0.380 1.00 92.00 180 VAL A O 1
ATOM 1465 N N . TYR A 1 181 ? -7.886 -0.101 2.142 1.00 94.50 181 TYR A N 1
ATOM 1466 C CA . TYR A 1 181 ? -6.534 -0.609 2.049 1.00 94.50 181 TYR A CA 1
ATOM 1467 C C . TYR A 1 181 ? -6.597 -2.120 1.894 1.00 94.50 181 TYR A C 1
ATOM 1469 O O . TYR A 1 181 ? -7.183 -2.798 2.738 1.00 94.50 181 TYR A O 1
ATOM 1477 N N . LYS A 1 182 ? -5.992 -2.649 0.832 1.00 95.12 182 LYS A N 1
ATOM 1478 C CA . LYS A 1 182 ? -5.948 -4.089 0.554 1.00 95.12 182 LYS A CA 1
ATOM 1479 C C . LYS A 1 182 ? -4.548 -4.625 0.826 1.00 95.12 182 LYS A C 1
ATOM 1481 O O . LYS A 1 182 ? -3.556 -4.012 0.428 1.00 95.12 182 LYS A O 1
ATOM 1486 N N . GLN A 1 183 ? -4.473 -5.747 1.533 1.00 96.62 183 GLN A N 1
ATOM 1487 C CA . GLN A 1 183 ? -3.218 -6.420 1.851 1.00 96.62 183 GLN A CA 1
ATOM 1488 C C . GLN A 1 183 ? -2.487 -6.869 0.580 1.00 96.62 183 GLN A C 1
ATOM 1490 O O . GLN A 1 183 ? -3.091 -7.475 -0.307 1.00 96.62 183 GLN A O 1
ATOM 1495 N N . LEU A 1 184 ? -1.179 -6.622 0.509 1.00 97.31 184 LEU A N 1
ATOM 1496 C CA . LEU A 1 184 ? -0.322 -7.221 -0.510 1.00 97.31 184 LEU A CA 1
ATOM 1497 C C . LEU A 1 184 ? -0.204 -8.740 -0.303 1.00 97.31 184 LEU A C 1
ATOM 1499 O O . LEU A 1 184 ? 0.001 -9.174 0.836 1.00 97.31 184 LEU A O 1
ATOM 1503 N N . PRO A 1 185 ? -0.278 -9.557 -1.374 1.00 96.81 185 PRO A N 1
ATOM 1504 C CA . PRO A 1 185 ? -0.047 -10.994 -1.274 1.00 96.81 185 PRO A CA 1
ATOM 1505 C C . PRO A 1 185 ? 1.389 -11.298 -0.840 1.00 96.81 185 PRO A C 1
ATOM 1507 O O . PRO A 1 185 ? 2.282 -10.476 -1.011 1.00 96.81 185 PRO A O 1
ATOM 1510 N N . LEU A 1 186 ? 1.627 -12.509 -0.329 1.00 96.69 186 LEU A N 1
ATOM 1511 C CA . LEU A 1 186 ? 2.972 -12.988 0.028 1.00 96.69 186 LEU A CA 1
ATOM 1512 C C . LEU A 1 186 ? 3.683 -12.123 1.087 1.00 96.69 186 LEU A C 1
ATOM 1514 O O . LEU A 1 186 ? 4.902 -11.967 1.055 1.00 96.69 186 LEU A O 1
ATOM 1518 N N . GLY A 1 187 ? 2.935 -11.560 2.039 1.00 97.19 187 GLY A N 1
ATOM 1519 C CA . GLY A 1 187 ? 3.531 -11.068 3.280 1.00 97.19 187 GLY A CA 1
ATOM 1520 C C . GLY A 1 187 ? 3.993 -12.217 4.184 1.00 97.19 187 GLY A C 1
ATOM 1521 O O . GLY A 1 187 ? 3.694 -13.388 3.943 1.00 97.19 187 GLY A O 1
ATOM 1522 N N . ASN A 1 188 ? 4.717 -11.879 5.245 1.00 97.19 188 ASN A N 1
ATOM 1523 C CA . ASN A 1 188 ? 5.155 -12.839 6.250 1.00 97.19 188 ASN A CA 1
ATOM 1524 C C . ASN A 1 188 ? 4.022 -13.200 7.218 1.00 97.19 188 ASN A C 1
ATOM 1526 O O . ASN A 1 188 ? 2.995 -12.516 7.330 1.00 97.19 188 ASN A O 1
ATOM 1530 N N . ARG A 1 189 ? 4.239 -14.290 7.959 1.00 96.19 189 ARG A N 1
ATOM 1531 C CA . ARG A 1 189 ? 3.381 -14.679 9.078 1.00 96.19 189 ARG A CA 1
ATOM 1532 C C . ARG A 1 189 ? 3.277 -13.521 10.075 1.00 96.19 189 ARG A C 1
ATOM 1534 O O . ARG A 1 189 ? 4.279 -12.914 10.429 1.00 96.19 189 ARG A O 1
ATOM 1541 N N . VAL A 1 190 ? 2.054 -13.236 10.517 1.00 94.94 190 VAL A N 1
ATOM 1542 C CA . VAL A 1 190 ? 1.797 -12.214 11.536 1.00 94.94 190 VAL A CA 1
ATOM 1543 C C . VAL A 1 190 ? 2.251 -12.725 12.898 1.00 94.94 190 VAL A C 1
ATOM 1545 O O . VAL A 1 190 ? 1.812 -13.790 13.342 1.00 94.94 190 VAL A O 1
ATOM 1548 N N . GLU A 1 191 ? 3.077 -11.933 13.570 1.00 92.88 191 GLU A N 1
ATOM 1549 C CA . GLU A 1 191 ? 3.557 -12.212 14.917 1.00 92.88 191 GLU A CA 1
ATOM 1550 C C . GLU A 1 191 ? 2.672 -11.549 15.977 1.00 92.88 191 GLU A C 1
ATOM 1552 O O . GLU A 1 191 ? 2.005 -10.540 15.751 1.00 92.88 191 GLU A O 1
ATOM 1557 N N . THR A 1 192 ? 2.671 -12.095 17.194 1.00 90.50 192 THR A N 1
ATOM 1558 C CA . THR A 1 192 ? 1.853 -11.548 18.300 1.00 90.50 192 THR A CA 1
ATOM 1559 C C . THR A 1 192 ? 2.280 -10.141 18.739 1.00 90.50 192 THR A C 1
ATOM 1561 O O . THR A 1 192 ? 1.497 -9.389 19.338 1.00 90.50 192 THR A O 1
ATOM 1564 N N . THR A 1 193 ? 3.520 -9.762 18.439 1.00 93.00 193 THR A N 1
ATOM 1565 C CA . THR A 1 193 ? 4.070 -8.425 18.669 1.00 93.00 193 THR A CA 1
ATOM 1566 C C . THR A 1 193 ? 3.675 -7.425 17.592 1.00 93.00 193 THR A C 1
ATOM 1568 O O . THR A 1 193 ? 3.802 -6.226 17.841 1.00 93.00 193 THR A O 1
ATOM 1571 N N . ASP A 1 194 ? 3.133 -7.881 16.460 1.00 94.38 194 ASP A N 1
ATOM 1572 C CA . ASP A 1 194 ? 2.826 -6.998 15.346 1.00 94.38 194 ASP A CA 1
ATOM 1573 C C . ASP A 1 194 ? 1.720 -6.009 15.694 1.00 94.38 194 ASP A C 1
ATOM 1575 O O . ASP A 1 194 ? 0.717 -6.330 16.343 1.00 94.38 194 ASP A O 1
ATOM 1579 N N . ARG A 1 195 ? 1.903 -4.772 15.249 1.00 94.44 195 ARG A N 1
ATOM 1580 C CA . ARG A 1 195 ? 0.925 -3.692 15.355 1.00 94.44 195 ARG A CA 1
ATOM 1581 C C . ARG A 1 195 ? 0.801 -2.999 14.011 1.00 94.44 195 ARG A C 1
ATOM 1583 O O . ARG A 1 195 ? 1.689 -3.090 13.167 1.00 94.44 195 ARG A O 1
ATOM 1590 N N . TYR A 1 196 ? -0.319 -2.312 13.828 1.00 94.81 196 TYR A N 1
ATOM 1591 C CA . TYR A 1 196 ? -0.552 -1.519 12.629 1.00 94.81 196 TYR A CA 1
ATOM 1592 C C . TYR A 1 196 ? 0.044 -0.123 12.796 1.00 94.81 196 TYR A C 1
ATOM 1594 O O . TYR A 1 196 ? -0.245 0.558 13.787 1.00 94.81 196 TYR A O 1
ATOM 1602 N N . TYR A 1 197 ? 0.824 0.298 11.809 1.00 95.38 197 TYR A N 1
ATOM 1603 C CA . TYR A 1 197 ? 1.553 1.555 11.761 1.00 95.38 197 TYR A CA 1
ATOM 1604 C C . TYR A 1 197 ? 1.324 2.280 10.434 1.00 95.38 197 TYR A C 1
ATOM 1606 O O . TYR A 1 197 ? 1.153 1.659 9.385 1.00 95.38 197 TYR A O 1
ATOM 1614 N N . THR A 1 198 ? 1.381 3.604 10.493 1.00 94.81 198 THR A N 1
ATOM 1615 C CA . THR A 1 198 ? 1.583 4.496 9.343 1.00 94.81 198 THR A CA 1
ATOM 1616 C C . THR A 1 198 ? 2.913 5.217 9.516 1.00 94.81 198 THR A C 1
ATOM 1618 O O . THR A 1 198 ? 3.335 5.432 10.653 1.00 94.81 198 THR A O 1
ATOM 1621 N N . PHE A 1 199 ? 3.550 5.648 8.428 1.00 94.38 199 PHE A N 1
ATOM 1622 C CA . PHE A 1 199 ? 4.873 6.274 8.503 1.00 94.38 199 PHE A CA 1
ATOM 1623 C C . PHE A 1 199 ? 4.881 7.713 7.991 1.00 94.38 199 PHE A C 1
ATOM 1625 O O . PHE A 1 199 ? 4.024 8.141 7.221 1.00 94.38 199 PHE A O 1
ATOM 1632 N N . SER A 1 200 ? 5.845 8.507 8.424 1.00 93.06 200 SER A N 1
ATOM 1633 C CA . SER A 1 200 ? 6.126 9.833 7.879 1.00 93.06 200 SER A CA 1
ATOM 1634 C C . SER A 1 200 ? 7.619 10.106 7.925 1.00 93.06 200 SER A C 1
ATOM 1636 O O . SER A 1 200 ? 8.353 9.485 8.691 1.00 93.06 200 SER A O 1
ATOM 1638 N N . ASN A 1 201 ? 8.078 11.056 7.115 1.00 92.12 201 ASN A N 1
ATOM 1639 C CA . ASN A 1 201 ? 9.432 11.572 7.264 1.00 92.12 201 ASN A CA 1
ATOM 1640 C C . ASN A 1 201 ? 9.550 12.301 8.602 1.00 92.12 201 ASN A C 1
ATOM 1642 O O . ASN A 1 201 ? 8.675 13.082 8.978 1.00 92.12 201 ASN A O 1
ATOM 1646 N N . SER A 1 202 ? 10.644 12.053 9.314 1.00 89.62 202 SER A N 1
ATOM 1647 C CA . SER A 1 202 ? 10.877 12.627 10.635 1.00 89.62 202 SER A CA 1
ATOM 1648 C C . SER A 1 202 ? 11.312 14.094 10.596 1.00 89.62 202 SER A C 1
ATOM 1650 O O . SER A 1 202 ? 11.372 14.744 11.636 1.00 89.62 202 SER A O 1
ATOM 1652 N N . ASN A 1 203 ? 11.626 14.615 9.403 1.00 86.62 203 ASN A N 1
ATOM 1653 C CA . ASN A 1 203 ? 12.265 15.912 9.157 1.00 86.62 203 ASN A CA 1
ATOM 1654 C C . ASN A 1 203 ? 13.596 16.115 9.905 1.00 86.62 203 ASN A C 1
ATOM 1656 O O . ASN A 1 203 ? 14.190 17.187 9.798 1.00 86.62 203 ASN A O 1
ATOM 1660 N N . PHE A 1 204 ? 14.103 15.106 10.625 1.00 82.81 204 PHE A N 1
ATOM 1661 C CA . PHE A 1 204 ? 15.425 15.155 11.227 1.00 82.81 204 PHE A CA 1
ATOM 1662 C C . PHE A 1 204 ? 16.460 14.883 10.135 1.00 82.81 204 PHE A C 1
ATOM 1664 O O . PHE A 1 204 ? 16.484 13.780 9.582 1.00 82.81 204 PHE A O 1
ATOM 1671 N N . PRO A 1 205 ? 17.326 15.857 9.802 1.00 78.56 205 PRO A N 1
ATOM 1672 C CA . PRO A 1 205 ? 18.374 15.624 8.830 1.00 78.56 205 PRO A CA 1
ATOM 1673 C C . PRO A 1 205 ? 19.334 14.584 9.398 1.00 78.56 205 PRO A C 1
ATOM 1675 O O . PRO A 1 205 ? 19.973 14.792 10.434 1.00 78.56 205 PRO A O 1
ATOM 1678 N N . CYS A 1 206 ? 19.458 13.459 8.706 1.00 80.69 206 CYS A N 1
ATOM 1679 C CA . CYS A 1 206 ? 20.526 12.522 8.988 1.00 80.69 206 CYS A CA 1
ATOM 1680 C C . CYS A 1 206 ? 21.819 13.103 8.436 1.00 80.69 206 CYS A C 1
ATOM 1682 O O . CYS A 1 206 ? 22.124 12.986 7.254 1.00 80.69 206 CYS A O 1
ATOM 1684 N N . LEU A 1 207 ? 22.555 13.797 9.302 1.00 75.62 207 LEU A N 1
ATOM 1685 C CA . LEU A 1 207 ? 23.873 14.301 8.960 1.00 75.62 207 LEU A CA 1
ATOM 1686 C C . LEU A 1 207 ? 24.812 13.103 8.820 1.00 75.62 207 LEU A C 1
ATOM 1688 O O . LEU A 1 207 ? 25.274 12.552 9.823 1.00 75.62 207 LEU A O 1
ATOM 1692 N N . GLU A 1 208 ? 25.102 12.710 7.582 1.00 65.69 208 GLU A N 1
ATOM 1693 C CA . GLU A 1 208 ? 26.233 11.840 7.288 1.00 65.69 208 GLU A CA 1
ATOM 1694 C C . GLU A 1 208 ? 27.502 12.574 7.717 1.00 65.69 208 GLU A C 1
ATOM 1696 O O . GLU A 1 208 ? 27.963 13.514 7.073 1.00 65.69 208 GLU A O 1
ATOM 1701 N N . ARG A 1 209 ? 28.045 12.203 8.877 1.00 65.88 209 ARG A N 1
ATOM 1702 C CA . ARG A 1 209 ? 29.310 12.753 9.355 1.00 65.88 209 ARG A CA 1
ATOM 1703 C C . ARG A 1 209 ? 30.412 11.761 8.983 1.00 65.88 209 ARG A C 1
ATOM 1705 O O . ARG A 1 209 ? 30.549 10.763 9.690 1.00 65.88 209 ARG A O 1
ATOM 1712 N N . PRO A 1 210 ? 31.212 12.017 7.928 1.00 66.38 210 PRO A N 1
ATOM 1713 C CA . PRO A 1 210 ? 32.183 11.050 7.400 1.00 66.38 210 PRO A CA 1
ATOM 1714 C C . PRO A 1 210 ? 33.244 10.605 8.422 1.00 66.38 210 PRO A C 1
ATOM 1716 O O . PRO A 1 210 ? 33.839 9.547 8.253 1.00 66.38 210 PRO A O 1
ATOM 1719 N N . ASN A 1 211 ? 33.429 11.363 9.511 1.00 71.62 211 ASN A N 1
ATOM 1720 C CA . ASN A 1 211 ? 34.484 11.142 10.506 1.00 71.62 211 ASN A CA 1
ATOM 1721 C C . ASN A 1 211 ? 33.980 10.766 11.912 1.00 71.62 211 ASN A C 1
ATOM 1723 O O . ASN A 1 211 ? 34.785 10.641 12.833 1.00 71.62 211 ASN A O 1
ATOM 1727 N N . LEU A 1 212 ? 32.669 10.602 12.122 1.00 64.69 212 LEU A N 1
ATOM 1728 C CA . LEU A 1 212 ? 32.136 10.133 13.406 1.00 64.69 212 LEU A CA 1
ATOM 1729 C C . LEU A 1 212 ? 31.788 8.654 13.287 1.00 64.69 212 LEU A C 1
ATOM 1731 O O . LEU A 1 212 ? 31.030 8.264 12.402 1.00 64.69 212 LEU A O 1
ATOM 1735 N N . LYS A 1 213 ? 32.370 7.839 14.178 1.00 60.50 213 LYS A N 1
ATOM 1736 C CA . LYS A 1 213 ? 32.091 6.401 14.300 1.00 60.50 213 LYS A CA 1
ATOM 1737 C C . LYS A 1 213 ? 30.584 6.157 14.154 1.00 60.50 213 LYS A C 1
ATOM 1739 O O . LYS A 1 213 ? 29.787 6.797 14.843 1.00 60.50 213 LYS A O 1
ATOM 1744 N N . ARG A 1 214 ? 30.230 5.271 13.216 1.00 60.56 214 ARG A N 1
ATOM 1745 C CA . ARG A 1 214 ? 28.885 4.987 12.671 1.00 60.56 214 ARG A CA 1
ATOM 1746 C C . ARG A 1 214 ? 27.905 4.360 13.679 1.00 60.56 214 ARG A C 1
ATOM 1748 O O . ARG A 1 214 ? 26.999 3.635 13.289 1.00 60.56 214 ARG A O 1
ATOM 1755 N N . ASP A 1 215 ? 28.069 4.631 14.966 1.00 68.94 215 ASP A N 1
ATOM 1756 C CA . ASP A 1 215 ? 27.349 3.925 16.025 1.00 68.94 215 ASP A CA 1
ATOM 1757 C C . ASP A 1 215 ? 26.052 4.643 16.426 1.00 68.94 215 ASP A C 1
ATOM 1759 O O . ASP A 1 215 ? 25.271 4.118 17.218 1.00 68.94 215 ASP A O 1
ATOM 1763 N N . LYS A 1 216 ? 25.794 5.848 15.891 1.00 71.12 216 LYS A N 1
ATOM 1764 C CA . LYS A 1 216 ? 24.535 6.560 16.134 1.00 71.12 216 LYS A CA 1
ATOM 1765 C C . LYS A 1 216 ? 23.508 6.228 15.045 1.00 71.12 216 LYS A C 1
ATOM 1767 O O . LYS A 1 216 ? 23.735 6.600 13.893 1.00 71.12 216 LYS A O 1
ATOM 1772 N N . PRO A 1 217 ? 22.378 5.581 15.387 1.00 75.69 217 PRO A N 1
ATOM 1773 C CA . PRO A 1 217 ? 21.307 5.330 14.431 1.00 75.69 217 PRO A CA 1
ATOM 1774 C C . PRO A 1 217 ? 20.714 6.653 13.926 1.00 75.69 217 PRO A C 1
ATOM 1776 O O . PRO A 1 217 ? 20.390 7.550 14.705 1.00 75.69 217 PRO A O 1
ATOM 1779 N N . CYS A 1 218 ? 20.595 6.770 12.606 1.00 84.62 218 CYS A N 1
ATOM 1780 C CA . CYS A 1 218 ? 19.806 7.800 11.934 1.00 84.62 218 CYS A CA 1
ATOM 1781 C C . CYS A 1 218 ? 18.334 7.374 11.984 1.00 84.62 218 CYS A C 1
ATOM 1783 O O . CYS A 1 218 ? 18.036 6.204 11.759 1.00 84.62 218 CYS A O 1
ATOM 1785 N N . PHE A 1 219 ? 17.429 8.311 12.275 1.00 89.94 219 PHE A N 1
ATOM 1786 C CA . PHE A 1 219 ? 15.990 8.054 12.358 1.00 89.94 219 PHE A CA 1
ATOM 1787 C C . PHE A 1 219 ? 15.233 8.912 11.341 1.00 89.94 219 PHE A C 1
ATOM 1789 O O . PHE A 1 219 ? 14.644 9.931 11.716 1.00 89.94 219 PHE A O 1
ATOM 1796 N N . PRO A 1 220 ? 15.261 8.558 10.046 1.00 90.88 220 PRO A N 1
ATOM 1797 C CA . PRO A 1 220 ? 14.632 9.373 9.013 1.00 90.88 220 PRO A CA 1
ATOM 1798 C C . PRO A 1 220 ? 13.102 9.251 9.025 1.00 90.88 220 PRO A C 1
ATOM 1800 O O . PRO A 1 220 ? 12.421 10.019 8.349 1.00 90.88 220 PRO A O 1
ATOM 1803 N N . ILE A 1 221 ? 12.550 8.305 9.794 1.00 93.88 221 ILE A N 1
ATOM 1804 C CA . ILE A 1 221 ? 11.141 7.920 9.741 1.00 93.88 221 ILE A CA 1
ATOM 1805 C C . ILE A 1 221 ? 10.507 8.058 11.127 1.00 93.88 221 ILE A C 1
ATOM 1807 O O . ILE A 1 221 ? 11.083 7.657 12.138 1.00 93.88 221 ILE A O 1
ATOM 1811 N N . ILE A 1 222 ? 9.298 8.607 11.175 1.00 94.62 222 ILE A N 1
ATOM 1812 C CA . ILE A 1 222 ? 8.390 8.498 12.315 1.00 94.62 222 ILE A CA 1
ATOM 1813 C C . ILE A 1 222 ? 7.374 7.410 11.984 1.00 94.62 222 ILE A C 1
ATOM 1815 O O . ILE A 1 222 ? 6.733 7.441 10.937 1.00 94.62 222 ILE A O 1
ATOM 1819 N N . SER A 1 223 ? 7.226 6.448 12.885 1.00 94.62 223 SER A N 1
ATOM 1820 C CA . SER A 1 223 ? 6.142 5.473 12.864 1.00 94.62 223 SER A CA 1
ATOM 1821 C C . SER A 1 223 ? 5.069 5.890 13.858 1.00 94.62 223 SER A C 1
ATOM 1823 O O . SER A 1 223 ? 5.358 6.061 15.041 1.00 94.62 223 SER A O 1
ATOM 1825 N N . THR A 1 224 ? 3.837 6.033 13.385 1.00 93.75 224 THR A N 1
ATOM 1826 C CA . THR A 1 224 ? 2.659 6.330 14.202 1.00 93.75 224 THR A CA 1
ATOM 1827 C C . THR A 1 224 ? 1.794 5.086 14.275 1.00 93.75 224 THR A C 1
ATOM 1829 O O . THR A 1 224 ? 1.391 4.536 13.248 1.00 93.75 224 THR A O 1
ATOM 1832 N N . MET A 1 225 ? 1.491 4.629 15.487 1.00 92.88 225 MET A N 1
ATOM 1833 C CA . MET A 1 225 ? 0.580 3.503 15.667 1.00 92.88 225 MET A CA 1
ATOM 1834 C C . MET A 1 225 ? -0.845 3.906 15.260 1.00 92.88 225 MET A C 1
ATOM 1836 O O . MET A 1 225 ? -1.391 4.903 15.734 1.00 92.88 225 MET A O 1
ATOM 1840 N N . VAL A 1 226 ? -1.465 3.115 14.386 1.00 90.06 226 VAL A N 1
ATOM 1841 C CA . VAL A 1 226 ? -2.805 3.378 13.839 1.00 90.06 226 VAL A CA 1
ATOM 1842 C C . VAL A 1 226 ? -3.838 3.517 14.959 1.00 90.06 226 VAL A C 1
ATOM 1844 O O . VAL A 1 226 ? -3.863 2.680 15.860 1.00 90.06 226 VAL A O 1
ATOM 1847 N N . ASN A 1 227 ? -4.702 4.540 14.867 1.00 84.69 227 ASN A N 1
ATOM 1848 C CA . ASN A 1 227 ? -5.695 4.969 15.872 1.00 84.69 227 ASN A CA 1
ATOM 1849 C C . ASN A 1 227 ? -5.112 5.526 17.188 1.00 84.69 227 ASN A C 1
ATOM 1851 O O . ASN A 1 227 ? -5.862 5.763 18.135 1.00 84.69 227 ASN A O 1
ATOM 1855 N N . PHE A 1 228 ? -3.798 5.749 17.256 1.00 84.31 228 PHE A N 1
ATOM 1856 C CA . PHE A 1 228 ? -3.079 6.190 18.449 1.00 84.31 228 PHE A CA 1
ATOM 1857 C C . PHE A 1 228 ? -2.056 7.278 18.092 1.00 84.31 228 PHE A C 1
ATOM 1859 O O . PHE A 1 228 ? -0.849 7.083 18.209 1.00 84.31 228 PHE A O 1
ATOM 1866 N N . ASN A 1 229 ? -2.548 8.452 17.686 1.00 75.62 229 ASN A N 1
ATOM 1867 C CA . ASN A 1 229 ? -1.721 9.555 17.168 1.00 75.62 229 ASN A CA 1
ATOM 1868 C C . ASN A 1 229 ? -0.652 10.072 18.156 1.00 75.62 229 ASN A C 1
ATOM 1870 O O . ASN A 1 229 ? 0.307 10.720 17.747 1.00 75.62 229 ASN A O 1
ATOM 1874 N N . SER A 1 230 ? -0.797 9.789 19.454 1.00 78.38 230 SER A N 1
ATOM 1875 C CA . SER A 1 230 ? 0.183 10.133 20.491 1.00 78.38 230 SER A CA 1
ATOM 1876 C C . SER A 1 230 ? 1.360 9.154 20.599 1.00 78.38 230 SER A C 1
ATOM 1878 O O . SER A 1 230 ? 2.320 9.439 21.313 1.00 78.38 230 SER A O 1
ATOM 1880 N N . TYR A 1 231 ? 1.317 8.013 19.905 1.00 82.88 231 TYR A N 1
ATOM 1881 C CA . TYR A 1 231 ? 2.338 6.967 19.968 1.00 82.88 231 TYR A CA 1
ATOM 1882 C C . TYR A 1 231 ? 3.193 6.984 18.709 1.00 82.88 231 TYR A C 1
ATOM 1884 O O . TYR A 1 231 ? 2.957 6.235 17.758 1.00 82.88 231 TYR A O 1
ATOM 1892 N N . ASN A 1 232 ? 4.195 7.859 18.745 1.00 91.38 232 ASN A N 1
ATOM 1893 C CA . ASN A 1 232 ? 5.171 8.032 17.684 1.00 91.38 232 ASN A CA 1
ATOM 1894 C C . ASN A 1 232 ? 6.507 7.408 18.090 1.00 91.38 232 ASN A C 1
ATOM 1896 O O . ASN A 1 232 ? 7.018 7.664 19.181 1.00 91.38 232 ASN A O 1
ATOM 1900 N N . TYR A 1 233 ? 7.080 6.612 17.197 1.00 93.25 233 TYR A N 1
ATOM 1901 C CA . TYR A 1 233 ? 8.391 5.997 17.351 1.00 93.25 233 TYR A CA 1
ATOM 1902 C C . TYR A 1 233 ? 9.325 6.537 16.275 1.00 93.25 233 TYR A C 1
ATOM 1904 O O . TYR A 1 233 ? 8.951 6.608 15.107 1.00 93.25 233 TYR A O 1
ATOM 1912 N N . LEU A 1 234 ? 10.545 6.900 16.662 1.00 94.12 234 LEU A N 1
ATOM 1913 C CA . LEU A 1 234 ? 11.610 7.201 15.713 1.00 94.12 234 LEU A CA 1
ATOM 1914 C C . LEU A 1 234 ? 12.183 5.885 15.191 1.00 94.12 234 LEU A C 1
ATOM 1916 O O . LEU A 1 234 ? 12.619 5.045 15.976 1.00 94.12 234 LEU A O 1
ATOM 1920 N N . ILE A 1 235 ? 12.141 5.709 13.875 1.00 95.25 235 ILE A N 1
ATOM 1921 C CA . ILE A 1 235 ? 12.495 4.478 13.175 1.00 95.25 235 ILE A CA 1
ATOM 1922 C C . ILE A 1 235 ? 13.664 4.752 12.242 1.00 95.25 235 ILE A C 1
ATOM 1924 O O . ILE A 1 235 ? 13.702 5.772 11.551 1.00 95.25 235 ILE A O 1
ATOM 1928 N N . SER A 1 236 ? 14.622 3.832 12.236 1.00 93.69 236 SER A N 1
ATOM 1929 C CA . SER A 1 236 ? 15.824 3.911 11.411 1.00 93.69 236 SER A CA 1
ATOM 1930 C C . SER A 1 236 ? 15.585 3.400 9.995 1.00 93.69 236 SER A C 1
ATOM 1932 O O . SER A 1 236 ? 16.071 3.989 9.031 1.00 93.69 236 SER A O 1
ATOM 1934 N N . LYS A 1 237 ? 14.808 2.321 9.860 1.00 94.69 237 LYS A N 1
ATOM 1935 C CA . LYS A 1 237 ? 14.550 1.656 8.584 1.00 94.69 237 LYS A CA 1
ATOM 1936 C C . LYS A 1 237 ? 13.236 0.870 8.597 1.00 94.69 237 LYS A C 1
ATOM 1938 O O . LYS A 1 237 ? 12.832 0.336 9.630 1.00 94.69 237 LYS A O 1
ATOM 1943 N N . LEU A 1 238 ? 12.604 0.768 7.429 1.00 96.75 238 LEU A N 1
ATOM 1944 C CA . LEU A 1 238 ? 11.516 -0.172 7.152 1.00 96.75 238 LEU A CA 1
ATOM 1945 C C . LEU A 1 238 ? 12.088 -1.379 6.406 1.00 96.75 238 LEU A C 1
ATOM 1947 O O . LEU A 1 238 ? 12.880 -1.219 5.476 1.00 96.75 238 LEU A O 1
ATOM 1951 N N . ILE A 1 239 ? 11.720 -2.584 6.831 1.00 97.56 239 ILE A N 1
ATOM 1952 C CA . ILE A 1 239 ? 12.149 -3.831 6.197 1.00 97.56 239 ILE A CA 1
ATOM 1953 C C . ILE A 1 239 ? 10.897 -4.556 5.720 1.00 97.56 239 ILE A C 1
ATOM 1955 O O . ILE A 1 239 ? 10.096 -5.015 6.534 1.00 97.56 239 ILE A O 1
ATOM 1959 N N . TYR A 1 240 ? 10.734 -4.629 4.400 1.00 97.75 240 TYR A N 1
ATOM 1960 C CA . TYR A 1 240 ? 9.614 -5.297 3.746 1.00 97.75 240 TYR A CA 1
ATOM 1961 C C . TYR A 1 240 ? 10.000 -6.702 3.274 1.00 97.75 240 TYR A C 1
ATOM 1963 O O . TYR A 1 240 ? 11.128 -6.893 2.822 1.00 97.75 240 TYR A O 1
ATOM 1971 N N . PRO A 1 241 ? 9.066 -7.667 3.292 1.00 97.69 241 PRO A N 1
ATOM 1972 C CA . PRO A 1 241 ? 9.350 -9.040 2.885 1.00 97.69 241 PRO A CA 1
ATOM 1973 C C . PRO A 1 241 ? 9.197 -9.260 1.373 1.00 97.69 241 PRO A C 1
ATOM 1975 O O . PRO A 1 241 ? 9.595 -10.288 0.840 1.00 97.69 241 PRO A O 1
ATOM 1978 N N . TYR A 1 242 ? 8.595 -8.308 0.656 1.00 98.12 242 TYR A N 1
ATOM 1979 C CA . TYR A 1 242 ? 8.122 -8.524 -0.711 1.00 98.12 242 TYR A CA 1
ATOM 1980 C C . TYR A 1 242 ? 9.241 -8.655 -1.743 1.00 98.12 242 TYR A C 1
ATOM 1982 O O . TYR A 1 242 ? 9.097 -9.439 -2.671 1.00 98.12 242 TYR A O 1
ATOM 1990 N N . SER A 1 243 ? 10.368 -7.959 -1.585 1.00 96.19 243 SER A N 1
ATOM 1991 C CA . SER A 1 243 ? 11.505 -8.116 -2.504 1.00 96.19 243 SER A CA 1
ATOM 1992 C C . SER A 1 243 ? 12.085 -9.536 -2.451 1.00 96.19 243 SER A C 1
ATOM 1994 O O . SER A 1 243 ? 12.548 -10.048 -3.466 1.00 96.19 243 SER A O 1
ATOM 1996 N N . GLU A 1 244 ? 12.023 -10.185 -1.283 1.00 97.44 244 GLU A N 1
ATOM 1997 C CA . GLU A 1 244 ? 12.434 -11.580 -1.092 1.00 97.44 244 GLU A CA 1
ATOM 1998 C C . GLU A 1 244 ? 11.344 -12.551 -1.572 1.00 97.44 244 GLU A C 1
ATOM 2000 O O . GLU A 1 244 ? 11.620 -13.440 -2.374 1.00 97.44 244 GLU A O 1
ATOM 2005 N N . ASN A 1 245 ? 10.092 -12.344 -1.152 1.00 98.06 245 ASN A N 1
ATOM 2006 C CA . ASN A 1 245 ? 8.991 -13.274 -1.421 1.00 98.06 245 ASN A CA 1
ATOM 2007 C C . ASN A 1 245 ? 8.461 -13.215 -2.867 1.00 98.06 245 ASN A C 1
ATOM 2009 O O . ASN A 1 245 ? 7.960 -14.215 -3.380 1.00 98.06 245 ASN A O 1
ATOM 2013 N N . VAL A 1 246 ? 8.529 -12.049 -3.518 1.00 97.94 246 VAL A N 1
ATOM 2014 C CA . VAL A 1 246 ? 8.090 -11.843 -4.911 1.00 97.94 246 VAL A CA 1
ATOM 2015 C C . VAL A 1 246 ? 9.262 -11.962 -5.889 1.00 97.94 246 VAL A C 1
ATOM 2017 O O . VAL A 1 246 ? 9.076 -12.386 -7.030 1.00 97.94 246 VAL A O 1
ATOM 2020 N N . GLY A 1 247 ? 10.469 -11.614 -5.437 1.00 97.56 247 GLY A N 1
ATOM 2021 C CA . GLY A 1 247 ? 11.699 -11.632 -6.221 1.00 97.56 247 GLY A CA 1
ATOM 2022 C C . GLY A 1 247 ? 12.069 -10.273 -6.823 1.00 97.56 247 GLY A C 1
ATOM 2023 O O . GLY A 1 247 ? 11.473 -9.235 -6.534 1.00 97.56 247 GLY A O 1
ATOM 2024 N N . GLN A 1 248 ? 13.074 -10.286 -7.704 1.00 96.75 248 GLN A N 1
ATOM 2025 C CA . GLN A 1 248 ? 13.736 -9.077 -8.219 1.00 96.75 248 GLN A CA 1
ATOM 2026 C C . GLN A 1 248 ? 12.840 -8.120 -9.024 1.00 96.75 248 GLN A C 1
ATOM 2028 O O . GLN A 1 248 ? 13.201 -6.963 -9.208 1.00 96.75 248 GLN A O 1
ATOM 2033 N N . PHE A 1 249 ? 11.685 -8.586 -9.508 1.00 97.31 249 PHE A N 1
ATOM 2034 C CA . PHE A 1 249 ? 10.749 -7.781 -10.301 1.00 97.31 249 PHE A CA 1
ATOM 2035 C C . PHE A 1 249 ? 9.702 -7.054 -9.442 1.00 97.31 249 PHE A C 1
ATOM 2037 O O . PHE A 1 249 ? 8.784 -6.435 -9.978 1.00 97.31 249 PHE A O 1
ATOM 2044 N N . PHE A 1 250 ? 9.798 -7.128 -8.113 1.00 98.00 250 PHE A N 1
ATOM 2045 C CA . PHE A 1 250 ? 8.956 -6.333 -7.225 1.00 98.00 250 PHE A CA 1
ATOM 2046 C C . PHE A 1 250 ? 9.451 -4.885 -7.131 1.00 98.00 250 PHE A C 1
ATOM 2048 O O . PHE A 1 250 ? 10.594 -4.622 -6.745 1.00 98.00 250 PHE A O 1
ATOM 2055 N N . ASP A 1 251 ? 8.566 -3.928 -7.420 1.00 97.25 251 ASP A N 1
ATOM 2056 C CA . ASP A 1 251 ? 8.878 -2.497 -7.355 1.00 97.25 251 ASP A CA 1
ATOM 2057 C C . ASP A 1 251 ? 8.934 -2.011 -5.896 1.00 97.25 251 ASP A C 1
ATOM 2059 O O . ASP A 1 251 ? 7.976 -1.479 -5.330 1.00 97.25 251 ASP A O 1
ATOM 2063 N N . SER A 1 252 ? 10.092 -2.219 -5.269 1.00 96.81 252 SER A N 1
ATOM 2064 C CA . SER A 1 252 ? 10.335 -1.840 -3.870 1.00 96.81 252 SER A CA 1
ATOM 2065 C C . SER A 1 252 ? 10.294 -0.320 -3.685 1.00 96.81 252 SER A C 1
ATOM 2067 O O . SER A 1 252 ? 9.819 0.172 -2.666 1.00 96.81 252 SER A O 1
ATOM 2069 N N . ARG A 1 253 ? 10.698 0.434 -4.714 1.00 96.12 253 ARG A N 1
ATOM 2070 C CA . ARG A 1 253 ? 10.667 1.901 -4.724 1.00 96.12 253 ARG A CA 1
ATOM 2071 C C . ARG A 1 253 ? 9.230 2.431 -4.703 1.00 96.12 253 ARG A C 1
ATOM 2073 O O . ARG A 1 253 ? 8.967 3.414 -4.013 1.00 96.12 253 ARG A O 1
ATOM 2080 N N . TRP A 1 254 ? 8.302 1.795 -5.424 1.00 95.88 254 TRP A N 1
ATOM 2081 C CA . TRP A 1 254 ? 6.870 2.097 -5.318 1.00 95.88 254 TRP A CA 1
ATOM 2082 C C . TRP A 1 254 ? 6.375 1.888 -3.884 1.00 95.88 254 TRP A C 1
ATOM 2084 O O . TRP A 1 254 ? 5.777 2.799 -3.314 1.00 95.88 254 TRP A O 1
ATOM 2094 N N . LEU A 1 255 ? 6.673 0.740 -3.267 1.00 96.69 255 LEU A N 1
ATOM 2095 C CA . LEU A 1 255 ? 6.225 0.453 -1.902 1.00 96.69 255 LEU A CA 1
ATOM 2096 C C . LEU A 1 255 ? 6.798 1.445 -0.874 1.00 96.69 255 LEU A C 1
ATOM 2098 O O . LEU A 1 255 ? 6.050 1.975 -0.048 1.00 96.69 255 LEU A O 1
ATOM 2102 N N . ASP A 1 256 ? 8.095 1.746 -0.963 1.00 95.19 256 ASP A N 1
ATOM 2103 C CA . ASP A 1 256 ? 8.767 2.731 -0.111 1.00 95.19 256 ASP A CA 1
ATOM 2104 C C . ASP A 1 256 ? 8.120 4.115 -0.249 1.00 95.19 256 ASP A C 1
ATOM 2106 O O . ASP A 1 256 ? 7.807 4.763 0.753 1.00 95.19 256 ASP A O 1
ATOM 2110 N N . TYR A 1 257 ? 7.825 4.544 -1.479 1.00 93.94 257 TYR A N 1
ATOM 2111 C CA . TYR A 1 257 ? 7.133 5.807 -1.732 1.00 93.94 257 TYR A CA 1
ATOM 2112 C C . TYR A 1 257 ? 5.734 5.834 -1.100 1.00 93.94 257 TYR A C 1
ATOM 2114 O O . TYR A 1 257 ? 5.392 6.786 -0.394 1.00 93.94 257 TYR A O 1
ATOM 2122 N N . LYS A 1 258 ? 4.941 4.763 -1.262 1.00 94.06 258 LYS A N 1
ATOM 2123 C CA . LYS A 1 258 ? 3.608 4.652 -0.638 1.00 94.06 258 LYS A CA 1
ATOM 2124 C C . LYS A 1 258 ? 3.662 4.622 0.889 1.00 94.06 258 LYS A C 1
ATOM 2126 O O . LYS A 1 258 ? 2.647 4.887 1.531 1.00 94.06 258 LYS A O 1
ATOM 2131 N N . SER A 1 259 ? 4.816 4.321 1.482 1.00 94.12 259 SER A N 1
ATOM 2132 C CA . SER A 1 259 ? 4.974 4.288 2.938 1.00 94.12 259 SER A CA 1
ATOM 2133 C C . SER A 1 259 ? 5.137 5.676 3.547 1.00 94.12 259 SER A C 1
ATOM 2135 O O . SER A 1 259 ? 4.626 5.930 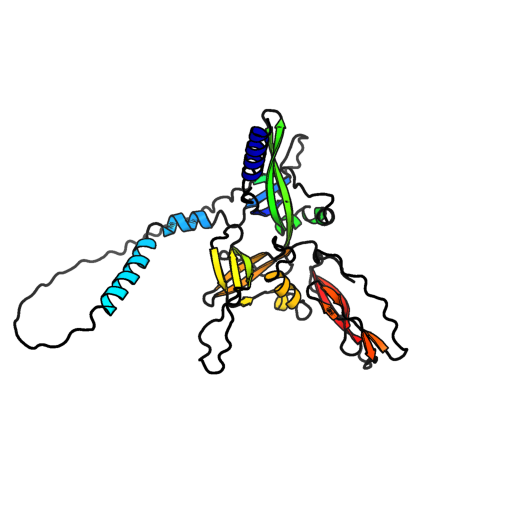4.637 1.00 94.12 259 SER A O 1
ATOM 2137 N N . LEU A 1 26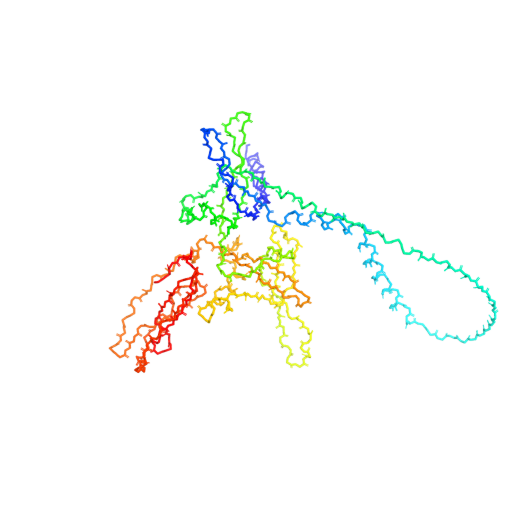0 ? 5.793 6.593 2.830 1.00 91.44 260 LEU A N 1
ATOM 2138 C CA . LEU A 1 260 ? 6.190 7.898 3.364 1.00 91.44 260 LEU A CA 1
ATOM 2139 C C . LEU A 1 260 ? 5.345 9.052 2.822 1.00 91.44 260 LEU A C 1
ATOM 2141 O O . LEU A 1 260 ? 5.137 10.040 3.535 1.00 91.44 260 LEU A O 1
ATOM 2145 N N . THR A 1 261 ? 4.857 8.950 1.585 1.00 86.19 261 THR A N 1
ATOM 2146 C CA . THR A 1 261 ? 4.199 10.069 0.913 1.00 86.19 261 THR A CA 1
ATOM 2147 C C . THR A 1 261 ? 2.701 10.099 1.169 1.00 86.19 261 THR A C 1
ATOM 2149 O O . THR A 1 261 ? 1.979 9.139 0.906 1.00 86.19 261 THR A O 1
ATOM 2152 N N . ASP A 1 262 ? 2.232 11.252 1.640 1.00 78.19 262 ASP A N 1
ATOM 2153 C CA . ASP A 1 262 ? 0.813 11.564 1.719 1.00 78.19 262 ASP A CA 1
ATOM 2154 C C . ASP A 1 262 ? 0.380 12.311 0.454 1.00 78.19 262 ASP A C 1
ATOM 2156 O O . ASP A 1 262 ? 0.801 13.445 0.235 1.00 78.19 262 ASP A O 1
ATOM 2160 N N . TYR A 1 263 ? -0.400 11.666 -0.413 1.00 63.44 263 TYR A N 1
ATOM 2161 C CA . TYR A 1 263 ? -0.722 12.223 -1.733 1.00 63.44 263 TYR A CA 1
ATOM 2162 C C . TYR A 1 263 ? -1.735 13.378 -1.672 1.00 63.44 263 TYR A C 1
ATOM 2164 O O . TYR A 1 263 ? -1.770 14.214 -2.569 1.00 63.44 263 TYR A O 1
ATOM 2172 N N . ASP A 1 264 ? -2.567 13.428 -0.630 1.00 62.94 264 ASP A N 1
ATOM 2173 C CA . ASP A 1 264 ? -3.667 14.390 -0.484 1.00 62.94 264 ASP A CA 1
ATOM 2174 C C . ASP A 1 264 ? -3.592 15.208 0.817 1.00 62.94 264 ASP A C 1
ATOM 2176 O O . ASP A 1 264 ? -4.478 16.017 1.078 1.00 62.94 264 ASP A O 1
ATOM 2180 N N . GLY A 1 265 ? -2.552 15.009 1.637 1.00 64.94 265 GLY A N 1
ATOM 2181 C CA . GLY A 1 265 ? -2.440 15.604 2.975 1.00 64.94 265 GLY A CA 1
ATOM 2182 C C . GLY A 1 265 ? -3.503 15.113 3.967 1.00 64.94 265 GLY A C 1
ATOM 2183 O O . GLY A 1 265 ? -3.599 15.646 5.070 1.00 64.94 265 GLY A O 1
ATOM 2184 N N . ILE A 1 266 ? -4.320 14.129 3.575 1.00 53.03 266 ILE A N 1
ATOM 2185 C CA . ILE A 1 266 ? -5.435 13.598 4.363 1.00 53.03 266 ILE A CA 1
ATOM 2186 C C . ILE A 1 266 ? -5.207 12.098 4.642 1.00 53.03 266 ILE A C 1
ATOM 2188 O O . ILE A 1 266 ? -6.023 11.479 5.322 1.00 53.03 266 ILE A O 1
ATOM 2192 N N . GLY A 1 267 ? -4.124 11.478 4.172 1.00 57.69 267 GLY A N 1
ATOM 2193 C CA . GLY A 1 267 ? -3.754 10.099 4.478 1.00 57.69 267 GLY A CA 1
ATOM 2194 C C . GLY A 1 267 ? -3.968 9.142 3.308 1.00 57.69 267 GLY A C 1
ATOM 2195 O O . GLY A 1 267 ? -4.899 8.347 3.309 1.00 57.69 267 GLY A O 1
ATOM 2196 N N . GLY A 1 268 ? -3.058 9.143 2.338 1.00 63.75 268 GLY A N 1
ATOM 2197 C CA . GLY A 1 268 ? -2.961 8.112 1.290 1.00 63.75 268 GLY A CA 1
ATOM 2198 C C . GLY A 1 268 ? -1.946 6.997 1.574 1.00 63.75 268 GLY A C 1
ATOM 2199 O O . GLY A 1 268 ? -1.719 6.142 0.719 1.00 63.75 268 GLY A O 1
ATOM 2200 N N . LYS A 1 269 ? -1.307 7.032 2.745 1.00 84.19 269 LYS A N 1
ATOM 2201 C CA . LYS A 1 269 ? -0.146 6.200 3.080 1.00 84.19 269 LYS A CA 1
ATOM 2202 C C . LYS A 1 269 ? -0.518 4.749 3.304 1.00 84.19 269 LYS A C 1
ATOM 2204 O O . LYS A 1 269 ? -1.578 4.462 3.849 1.00 84.19 269 LYS A O 1
ATOM 2209 N N . LEU A 1 270 ? 0.388 3.844 2.960 1.00 94.25 270 LEU A N 1
ATOM 2210 C CA . LEU A 1 270 ? 0.225 2.432 3.277 1.00 94.25 270 LEU A CA 1
ATOM 2211 C C . LEU A 1 270 ? 0.123 2.218 4.800 1.00 94.25 270 LEU A C 1
ATOM 2213 O O . LEU A 1 270 ? 0.725 2.951 5.590 1.00 94.25 270 LEU A O 1
ATOM 2217 N N . ILE A 1 271 ? -0.612 1.183 5.201 1.00 96.06 271 ILE A N 1
ATOM 2218 C CA . ILE A 1 271 ? -0.656 0.711 6.588 1.00 96.06 271 ILE A CA 1
ATOM 2219 C C . ILE A 1 271 ? 0.198 -0.548 6.694 1.00 96.06 271 ILE A C 1
ATOM 2221 O O . ILE A 1 271 ? -0.093 -1.545 6.036 1.00 96.06 271 ILE A O 1
ATOM 2225 N N . ALA A 1 272 ? 1.245 -0.528 7.510 1.00 97.12 272 ALA A N 1
ATOM 2226 C CA . ALA A 1 272 ? 2.068 -1.706 7.755 1.00 97.12 272 ALA A CA 1
ATOM 2227 C C . ALA A 1 272 ? 1.658 -2.393 9.052 1.00 97.12 272 ALA A C 1
ATOM 2229 O O . ALA A 1 272 ? 1.520 -1.751 10.087 1.00 97.12 272 ALA A O 1
ATOM 2230 N N . LEU A 1 273 ? 1.520 -3.708 9.006 1.00 97.00 273 LEU A N 1
ATOM 2231 C CA . LEU A 1 273 ? 1.460 -4.587 10.159 1.00 97.00 273 LEU A CA 1
ATOM 2232 C C . LEU A 1 273 ? 2.859 -5.159 10.386 1.00 97.00 273 LEU A C 1
ATOM 2234 O O . LEU A 1 273 ? 3.374 -5.866 9.522 1.00 97.00 273 LEU A O 1
ATOM 2238 N N . GLY A 1 274 ? 3.480 -4.844 11.516 1.00 97.25 274 GLY A N 1
ATOM 2239 C CA . GLY A 1 274 ? 4.841 -5.291 11.805 1.00 97.25 274 GLY A CA 1
ATOM 2240 C C . GLY A 1 274 ? 5.268 -5.035 13.240 1.00 97.25 274 GLY A C 1
ATOM 2241 O O . GLY A 1 274 ? 4.488 -4.529 14.046 1.00 97.25 274 GLY A O 1
ATOM 2242 N N . THR A 1 275 ? 6.519 -5.357 13.549 1.00 96.94 275 THR A N 1
ATOM 2243 C CA . THR A 1 275 ? 7.110 -5.207 14.883 1.00 96.94 275 THR A CA 1
ATOM 2244 C C . THR A 1 275 ? 8.320 -4.276 14.826 1.00 96.94 275 THR A C 1
ATOM 2246 O O . THR A 1 275 ? 9.139 -4.363 13.914 1.00 96.94 275 THR A O 1
ATOM 2249 N N . ILE A 1 276 ? 8.456 -3.392 15.818 1.00 96.69 276 ILE A N 1
ATOM 2250 C CA . ILE A 1 276 ? 9.658 -2.567 15.996 1.00 96.69 276 ILE A CA 1
ATOM 2251 C C . ILE A 1 276 ? 10.681 -3.368 16.807 1.00 96.69 276 ILE A C 1
ATOM 2253 O O . ILE A 1 276 ? 10.396 -3.767 17.938 1.00 96.69 276 ILE A O 1
ATOM 2257 N N . ASN A 1 277 ? 11.863 -3.612 16.239 1.00 96.25 277 ASN A N 1
ATOM 2258 C CA . ASN A 1 277 ? 12.937 -4.350 16.905 1.00 96.25 277 ASN A CA 1
ATOM 2259 C C . ASN A 1 277 ? 13.807 -3.441 17.807 1.00 96.25 277 ASN A C 1
ATOM 2261 O O . ASN A 1 277 ? 13.605 -2.231 17.912 1.00 96.25 277 ASN A O 1
ATOM 2265 N N . ASN A 1 278 ? 14.821 -4.020 18.454 1.00 94.38 278 ASN A N 1
ATOM 2266 C CA . ASN A 1 278 ? 15.753 -3.294 19.330 1.00 94.38 278 ASN A CA 1
ATOM 2267 C C . ASN A 1 278 ? 16.726 -2.344 18.595 1.00 94.38 278 ASN A C 1
ATOM 2269 O O . ASN A 1 278 ? 17.405 -1.558 19.251 1.00 94.38 278 ASN A O 1
ATOM 2273 N N . LYS A 1 279 ? 16.793 -2.402 17.260 1.00 94.38 279 LYS A N 1
ATOM 2274 C CA . LYS A 1 279 ? 17.552 -1.481 16.395 1.00 94.38 279 LYS A CA 1
ATOM 2275 C C . LYS A 1 279 ? 16.686 -0.344 15.846 1.00 94.38 279 LYS A C 1
ATOM 2277 O O . LYS A 1 279 ? 17.148 0.421 14.997 1.00 94.38 279 LYS A O 1
ATOM 2282 N N . TYR A 1 280 ? 15.452 -0.223 16.340 1.00 95.06 280 TYR A N 1
ATOM 2283 C CA . TYR A 1 280 ? 14.457 0.738 15.867 1.00 95.06 280 TYR A CA 1
ATOM 2284 C C . TYR A 1 280 ? 14.114 0.557 14.387 1.00 95.06 280 TYR A C 1
ATOM 2286 O O . TYR A 1 280 ? 13.790 1.521 13.700 1.00 95.06 280 TYR A O 1
ATOM 2294 N N . GLU A 1 281 ? 14.197 -0.669 13.884 1.00 96.00 281 GLU A N 1
ATOM 2295 C CA . GLU A 1 281 ? 13.739 -1.019 12.545 1.00 96.00 281 GLU A CA 1
ATOM 2296 C C . GLU A 1 281 ? 12.328 -1.590 12.661 1.00 96.00 281 GLU A C 1
ATOM 2298 O O . GLU A 1 281 ? 12.032 -2.352 13.587 1.00 96.00 281 GLU A O 1
ATOM 2303 N N . VAL A 1 282 ? 11.452 -1.238 11.723 1.00 97.31 282 VAL A N 1
ATOM 2304 C CA . VAL A 1 282 ? 10.140 -1.881 11.610 1.00 97.31 282 VAL A CA 1
ATOM 2305 C C . VAL A 1 282 ? 10.292 -3.067 10.672 1.00 97.31 282 VAL A C 1
ATOM 2307 O O . VAL A 1 282 ? 10.507 -2.889 9.471 1.00 97.31 282 VAL A O 1
ATOM 2310 N N . ILE A 1 283 ? 10.165 -4.271 11.221 1.00 97.94 283 ILE A N 1
ATOM 2311 C CA . ILE A 1 283 ? 10.072 -5.502 10.439 1.00 97.94 283 ILE A CA 1
ATOM 2312 C C . ILE A 1 283 ? 8.610 -5.665 10.043 1.00 97.94 283 ILE A C 1
ATOM 2314 O O . ILE A 1 283 ? 7.760 -5.946 10.890 1.00 97.94 283 ILE A O 1
ATOM 2318 N N . VAL A 1 284 ? 8.308 -5.403 8.774 1.00 98.12 284 VAL A N 1
ATOM 2319 C CA . VAL A 1 284 ? 6.943 -5.446 8.254 1.00 98.12 284 VAL A CA 1
ATOM 2320 C C . VAL A 1 284 ? 6.587 -6.888 7.931 1.00 98.12 284 VAL A C 1
ATOM 2322 O O . VAL A 1 284 ? 7.228 -7.528 7.104 1.00 98.12 284 VAL A O 1
ATOM 2325 N N . SER A 1 285 ? 5.528 -7.389 8.557 1.00 97.94 285 SER A N 1
ATOM 2326 C CA . SER A 1 285 ? 4.955 -8.688 8.220 1.00 97.94 285 SER A CA 1
ATOM 2327 C C . SER A 1 285 ? 4.024 -8.553 7.023 1.00 97.94 285 SER A C 1
ATOM 2329 O O . SER A 1 285 ? 4.128 -9.307 6.064 1.00 97.94 285 SER A O 1
ATOM 2331 N N . ASN A 1 286 ? 3.127 -7.563 7.050 1.00 98.06 286 ASN A N 1
ATOM 2332 C CA . ASN A 1 286 ? 2.170 -7.316 5.973 1.00 98.06 286 ASN A CA 1
ATOM 2333 C C . ASN A 1 286 ? 1.990 -5.819 5.711 1.00 98.06 286 ASN A C 1
ATOM 2335 O O . ASN A 1 286 ? 2.022 -5.009 6.630 1.00 98.06 286 ASN A O 1
ATOM 2339 N N . ALA A 1 287 ? 1.750 -5.456 4.459 1.00 97.75 287 ALA A N 1
ATOM 2340 C CA . ALA A 1 287 ? 1.482 -4.104 3.996 1.00 97.75 287 ALA A CA 1
ATOM 2341 C C . ALA A 1 287 ? 0.087 -4.038 3.372 1.00 97.75 287 ALA A C 1
ATOM 2343 O O . ALA A 1 287 ? -0.287 -4.914 2.594 1.00 97.75 287 ALA A O 1
ATOM 2344 N N . TYR A 1 288 ? -0.660 -2.985 3.687 1.00 97.38 288 TYR A N 1
ATOM 2345 C CA . TYR A 1 288 ? -1.985 -2.718 3.142 1.00 97.38 288 TYR A CA 1
ATOM 2346 C C . TYR A 1 288 ? -1.929 -1.428 2.325 1.00 97.38 288 TYR A C 1
ATOM 2348 O O . TYR A 1 288 ? -1.610 -0.358 2.850 1.00 97.38 288 TYR A O 1
ATOM 2356 N N . ILE A 1 289 ? -2.224 -1.541 1.032 1.00 95.81 289 ILE A N 1
ATOM 2357 C CA . ILE A 1 289 ? -2.099 -0.455 0.057 1.00 95.81 289 ILE A CA 1
ATOM 2358 C C . ILE A 1 289 ? -3.445 0.219 -0.124 1.00 95.81 289 ILE A C 1
ATOM 2360 O O . ILE A 1 289 ? -4.441 -0.464 -0.359 1.00 95.81 289 ILE A O 1
ATOM 2364 N N . ASN A 1 290 ? -3.459 1.548 -0.041 1.00 93.31 290 ASN A N 1
ATOM 2365 C CA . ASN A 1 290 ? -4.643 2.342 -0.339 1.00 93.31 290 ASN A CA 1
ATOM 2366 C C . ASN A 1 290 ? -5.072 2.119 -1.794 1.00 93.31 290 ASN A C 1
ATOM 2368 O O . ASN A 1 290 ? -4.251 2.244 -2.701 1.00 93.31 290 ASN A O 1
ATOM 2372 N N . ILE A 1 291 ? -6.346 1.808 -2.011 1.00 92.25 291 ILE A N 1
ATOM 2373 C CA . ILE A 1 291 ? -6.912 1.555 -3.333 1.00 92.25 291 ILE A CA 1
ATOM 2374 C C . ILE A 1 291 ? -8.043 2.545 -3.659 1.00 92.25 291 ILE A C 1
ATOM 2376 O O . ILE A 1 291 ? -8.832 2.897 -2.780 1.00 92.25 291 ILE A O 1
ATOM 2380 N N . PRO A 1 292 ? -8.170 2.970 -4.931 1.00 91.06 292 PRO A N 1
ATOM 2381 C CA . PRO A 1 292 ? -7.343 2.565 -6.072 1.00 91.06 292 PRO A CA 1
ATOM 2382 C C . PRO A 1 292 ? -5.916 3.131 -6.008 1.00 91.06 292 PRO A C 1
ATOM 2384 O O . PRO A 1 292 ? -5.693 4.228 -5.503 1.00 91.06 292 PRO A O 1
ATOM 2387 N N . ASP A 1 293 ? -4.965 2.376 -6.554 1.00 91.06 293 ASP A N 1
ATOM 2388 C CA . ASP A 1 293 ? -3.607 2.850 -6.816 1.00 91.06 293 ASP A CA 1
ATOM 2389 C C . ASP A 1 293 ? -3.329 2.738 -8.325 1.00 91.06 293 ASP A C 1
ATOM 2391 O O . ASP A 1 293 ? -3.596 1.675 -8.890 1.00 91.06 293 ASP A O 1
ATOM 2395 N N . PRO A 1 294 ? -2.796 3.780 -8.983 1.00 91.50 294 PRO A N 1
ATOM 2396 C CA . PRO A 1 294 ? -2.690 5.140 -8.458 1.00 91.50 294 PRO A CA 1
ATOM 2397 C C . PRO A 1 294 ? -4.075 5.757 -8.191 1.00 91.50 294 PRO A C 1
ATOM 2399 O O . PRO A 1 294 ? -5.073 5.388 -8.810 1.00 91.50 294 PRO A O 1
ATOM 2402 N N . ILE A 1 295 ? -4.130 6.706 -7.250 1.00 85.88 295 ILE A N 1
ATOM 2403 C CA . ILE A 1 295 ? -5.372 7.422 -6.902 1.00 85.88 295 ILE A CA 1
ATOM 2404 C C . ILE A 1 295 ? -5.861 8.236 -8.106 1.00 85.88 295 ILE A C 1
ATOM 2406 O O . ILE A 1 295 ? -7.050 8.253 -8.423 1.00 85.88 295 ILE A O 1
ATOM 2410 N N . GLN A 1 296 ? -4.926 8.913 -8.773 1.00 87.19 296 GLN A N 1
ATOM 2411 C CA . GLN A 1 296 ? -5.170 9.631 -10.015 1.00 87.19 296 GLN A CA 1
ATOM 2412 C C . GLN A 1 296 ? -4.883 8.707 -11.192 1.00 87.19 296 GLN A C 1
ATOM 2414 O O . GLN A 1 296 ? -3.908 7.960 -11.180 1.00 87.19 296 GLN A O 1
ATOM 2419 N N . GLN A 1 297 ? -5.726 8.770 -12.220 1.00 90.56 297 GLN A N 1
ATOM 2420 C CA . GLN A 1 297 ? -5.489 8.028 -13.451 1.00 90.56 297 GLN A CA 1
ATOM 2421 C C . GLN A 1 297 ? -4.162 8.472 -14.083 1.00 90.56 297 GLN A C 1
ATOM 2423 O O . GLN A 1 297 ? -3.877 9.669 -14.142 1.00 90.56 297 GLN A O 1
ATOM 2428 N N . CYS A 1 298 ? -3.371 7.513 -14.572 1.00 94.75 298 CYS A N 1
ATOM 2429 C CA . CYS A 1 298 ? -2.141 7.833 -15.287 1.00 94.75 298 CYS A CA 1
ATOM 2430 C C . CYS A 1 298 ? -2.439 8.700 -16.520 1.00 94.75 298 CYS A C 1
ATOM 2432 O O . CYS A 1 298 ? -3.428 8.443 -17.219 1.00 94.75 298 CYS A O 1
ATOM 2434 N N . PRO A 1 299 ? -1.595 9.706 -16.813 1.00 93.88 299 PRO A N 1
ATOM 2435 C CA . PRO A 1 299 ? -1.724 10.470 -18.043 1.00 93.88 299 PRO A CA 1
ATOM 2436 C C . PRO A 1 299 ? -1.599 9.530 -19.246 1.00 93.88 299 PRO A C 1
ATOM 2438 O O . PRO A 1 299 ? -0.819 8.576 -19.225 1.00 93.88 299 PRO A O 1
ATOM 2441 N N . SER A 1 300 ? -2.362 9.798 -20.306 1.00 91.25 300 SER A N 1
ATOM 2442 C CA . SER A 1 300 ? -2.192 9.075 -21.564 1.00 91.25 300 SER A CA 1
ATOM 2443 C C . SER A 1 300 ? -0.772 9.292 -22.074 1.00 91.25 300 SER A C 1
ATOM 2445 O O . SER A 1 300 ? -0.332 10.437 -22.199 1.00 91.25 300 SER A O 1
ATOM 2447 N N . THR A 1 301 ? -0.064 8.212 -22.396 1.00 87.50 301 THR A N 1
ATOM 2448 C CA . THR A 1 301 ? 1.253 8.316 -23.019 1.00 87.50 301 THR A CA 1
ATOM 2449 C C . THR A 1 301 ? 1.102 8.974 -24.388 1.00 87.50 301 THR A C 1
ATOM 2451 O O . THR A 1 301 ? 0.331 8.525 -25.242 1.00 87.50 301 THR A O 1
ATOM 2454 N N . ASN A 1 302 ? 1.810 10.084 -24.601 1.00 84.06 302 ASN A N 1
ATOM 2455 C CA . ASN A 1 302 ? 1.858 10.706 -25.917 1.00 84.06 302 ASN A CA 1
ATOM 2456 C C . ASN A 1 302 ? 2.467 9.698 -26.891 1.00 84.06 302 ASN A C 1
ATOM 2458 O O . ASN A 1 302 ? 3.519 9.121 -26.615 1.00 84.06 302 ASN A O 1
ATOM 2462 N N . LYS A 1 303 ? 1.811 9.484 -28.035 1.00 86.19 303 LYS A N 1
ATOM 2463 C CA . LYS A 1 303 ? 2.349 8.633 -29.100 1.00 86.19 303 LYS A CA 1
ATOM 2464 C C . LYS A 1 303 ? 3.575 9.317 -29.698 1.00 86.19 303 LYS A C 1
ATOM 2466 O O . LYS A 1 303 ? 3.455 10.110 -30.628 1.00 86.19 303 LYS A O 1
ATOM 2471 N N . LEU A 1 304 ? 4.740 9.041 -29.128 1.00 93.12 304 LEU A N 1
ATOM 2472 C CA . LEU A 1 304 ? 6.007 9.538 -29.632 1.00 93.12 304 LEU A CA 1
ATOM 2473 C C . LEU A 1 304 ? 6.340 8.797 -30.930 1.00 93.12 304 LEU A C 1
ATOM 2475 O O . LEU A 1 304 ? 6.460 7.573 -30.942 1.00 93.12 304 LEU A O 1
ATOM 2479 N N . GLN A 1 305 ? 6.452 9.539 -32.028 1.00 96.19 305 GLN A N 1
ATOM 2480 C CA . GLN A 1 305 ? 6.898 8.995 -33.306 1.00 96.19 305 GLN A CA 1
ATOM 2481 C C . GLN A 1 305 ? 8.426 9.029 -33.344 1.00 96.19 305 GLN A C 1
ATOM 2483 O O . GLN A 1 305 ? 9.022 10.102 -33.275 1.00 96.19 305 GLN A O 1
ATOM 2488 N N . CYS A 1 306 ? 9.049 7.856 -33.433 1.00 96.38 306 CYS A N 1
ATOM 2489 C CA . CYS A 1 306 ? 10.498 7.713 -33.528 1.00 96.38 306 CYS A CA 1
ATOM 2490 C C . CYS A 1 306 ? 10.936 7.432 -34.968 1.00 96.38 306 CYS A C 1
ATOM 2492 O O . CYS A 1 306 ? 10.163 6.911 -35.774 1.00 96.38 306 CYS A O 1
ATOM 2494 N N . ASN A 1 307 ? 12.188 7.769 -35.283 1.00 97.25 307 ASN A N 1
ATOM 2495 C CA . ASN A 1 307 ? 12.797 7.425 -36.567 1.00 97.25 307 ASN A CA 1
ATOM 2496 C C . ASN A 1 307 ? 12.915 5.901 -36.731 1.00 97.25 307 ASN A C 1
ATOM 2498 O O . ASN A 1 307 ? 12.888 5.162 -35.752 1.00 97.25 307 ASN A O 1
ATOM 2502 N N . SER A 1 308 ? 13.125 5.426 -37.960 1.00 94.62 308 SER A N 1
ATOM 2503 C CA . SER A 1 308 ? 13.165 3.989 -38.290 1.00 94.62 308 SER A CA 1
ATOM 2504 C C . SER A 1 308 ? 14.230 3.169 -37.545 1.00 94.62 308 SER A C 1
ATOM 2506 O O . SER A 1 308 ? 14.100 1.953 -37.450 1.00 94.62 308 SER A O 1
ATOM 2508 N N . SER A 1 309 ? 15.281 3.806 -37.023 1.00 93.62 309 SER A N 1
ATOM 2509 C CA . SER A 1 309 ? 16.350 3.175 -36.231 1.00 93.62 309 SER A CA 1
ATOM 2510 C C . SER A 1 309 ? 16.169 3.327 -34.716 1.00 93.62 309 SER A C 1
ATOM 2512 O O . SER A 1 309 ? 17.063 2.978 -33.939 1.00 93.62 309 SER A O 1
ATOM 2514 N N . GLN A 1 310 ? 15.037 3.879 -34.283 1.00 96.00 310 GLN A N 1
ATOM 2515 C CA . GLN A 1 310 ? 14.747 4.200 -32.894 1.00 96.00 310 GLN A CA 1
ATOM 2516 C C . GLN A 1 310 ? 13.411 3.601 -32.460 1.00 96.00 310 GLN A C 1
ATOM 2518 O O . GLN A 1 310 ? 12.497 3.409 -33.258 1.00 96.00 310 GLN A O 1
ATOM 2523 N N . ILE A 1 311 ? 13.283 3.347 -31.164 1.00 94.62 311 ILE A N 1
ATOM 2524 C CA . ILE A 1 311 ? 12.049 2.882 -30.537 1.00 94.62 311 ILE A CA 1
ATOM 2525 C C . ILE A 1 311 ? 11.647 3.837 -29.419 1.00 94.62 311 ILE A C 1
ATOM 2527 O O . ILE A 1 311 ? 12.503 4.420 -28.750 1.00 94.62 311 ILE A O 1
ATOM 2531 N N . ALA A 1 312 ? 10.337 4.001 -29.229 1.00 95.44 312 ALA A N 1
ATOM 2532 C CA . ALA A 1 312 ? 9.809 4.728 -28.089 1.00 95.44 312 ALA A CA 1
ATOM 2533 C C . ALA A 1 312 ? 10.078 3.925 -26.808 1.00 95.44 312 ALA A C 1
ATOM 2535 O O . ALA A 1 312 ? 9.633 2.783 -26.664 1.00 95.44 312 ALA A O 1
ATOM 2536 N N . THR A 1 313 ? 10.806 4.531 -25.885 1.00 95.94 313 THR A N 1
ATOM 2537 C CA . THR A 1 313 ? 11.142 3.998 -24.566 1.00 95.94 313 THR A CA 1
ATOM 2538 C C . THR A 1 313 ? 10.465 4.833 -23.494 1.00 95.94 313 THR A C 1
ATOM 2540 O O . THR A 1 313 ? 10.112 5.986 -23.731 1.00 95.94 313 THR A O 1
ATOM 2543 N N . ASN A 1 314 ? 10.218 4.236 -22.336 1.00 96.06 314 ASN A N 1
ATOM 2544 C CA . ASN A 1 314 ? 9.557 4.864 -21.204 1.00 96.06 314 ASN A CA 1
ATOM 2545 C C . ASN A 1 314 ? 10.296 4.512 -19.912 1.00 96.06 314 ASN A C 1
ATOM 2547 O O . ASN A 1 314 ? 11.070 3.561 -19.842 1.00 96.06 314 ASN A O 1
ATOM 2551 N N . SER A 1 315 ? 10.007 5.262 -18.855 1.00 95.50 315 SER A N 1
ATOM 2552 C CA . SER A 1 315 ? 10.319 4.888 -17.476 1.00 95.50 315 SER A CA 1
ATOM 2553 C C . SER A 1 315 ? 9.035 4.730 -16.684 1.00 95.50 315 SER A C 1
ATOM 2555 O O . SER A 1 315 ? 8.045 5.399 -16.964 1.00 95.50 315 SER A O 1
ATOM 2557 N N . ARG A 1 316 ? 9.060 3.899 -15.647 1.00 96.06 316 ARG A N 1
ATOM 2558 C CA . ARG A 1 316 ? 7.950 3.780 -14.702 1.00 96.06 316 ARG A CA 1
ATOM 2559 C C . ARG A 1 316 ? 8.207 4.617 -13.454 1.00 96.06 316 ARG A C 1
ATOM 2561 O O . ARG A 1 316 ? 9.275 4.518 -12.843 1.00 96.06 316 ARG A O 1
ATOM 2568 N N . ASP A 1 317 ? 7.240 5.436 -13.060 1.00 95.94 317 ASP A N 1
ATOM 2569 C CA . ASP A 1 317 ? 7.323 6.247 -11.844 1.00 95.94 317 ASP A CA 1
ATOM 2570 C C . ASP A 1 317 ? 6.798 5.517 -10.592 1.00 95.94 317 ASP A C 1
ATOM 2572 O O . ASP A 1 317 ? 6.331 4.378 -10.642 1.00 95.94 317 ASP A O 1
ATOM 2576 N N . VAL A 1 318 ? 6.863 6.194 -9.445 1.00 94.62 318 VAL A N 1
ATOM 2577 C CA . VAL A 1 318 ? 6.376 5.700 -8.142 1.00 94.62 318 VAL A CA 1
ATOM 2578 C C . VAL A 1 318 ? 4.846 5.630 -8.026 1.00 94.62 318 VAL A C 1
ATOM 2580 O O . VAL A 1 318 ? 4.321 5.191 -7.006 1.00 94.62 318 VAL A O 1
ATOM 2583 N N . ASN A 1 319 ? 4.114 6.055 -9.054 1.00 93.75 319 ASN A N 1
ATOM 2584 C CA . ASN A 1 319 ? 2.672 5.865 -9.207 1.00 93.75 319 ASN A CA 1
ATOM 2585 C C . ASN A 1 319 ? 2.346 4.773 -10.230 1.00 93.75 319 ASN A C 1
ATOM 2587 O O . ASN A 1 319 ? 1.187 4.608 -10.609 1.00 93.75 319 ASN A O 1
ATOM 2591 N N . ARG A 1 320 ? 3.359 4.000 -10.645 1.00 96.00 320 ARG A N 1
ATOM 2592 C CA . ARG A 1 320 ? 3.257 2.921 -11.628 1.00 96.00 320 ARG A CA 1
ATOM 2593 C C . ARG A 1 320 ? 2.862 3.419 -13.023 1.00 96.00 320 ARG A C 1
ATOM 2595 O O . ARG A 1 320 ? 2.492 2.597 -13.861 1.00 96.00 320 ARG A O 1
ATOM 2602 N N . CYS A 1 321 ? 2.957 4.720 -13.292 1.00 96.81 321 CYS A N 1
ATOM 2603 C CA . CYS A 1 321 ? 2.660 5.322 -14.586 1.00 96.81 321 CYS A CA 1
ATOM 2604 C C . CYS A 1 321 ? 3.903 5.327 -15.482 1.00 96.81 321 CYS A C 1
ATOM 2606 O O . CYS A 1 321 ? 5.028 5.464 -14.996 1.00 96.81 321 CYS A O 1
ATOM 2608 N N . LEU A 1 322 ? 3.699 5.199 -16.797 1.00 96.50 322 LEU A N 1
ATOM 2609 C CA . LEU A 1 322 ? 4.767 5.416 -17.771 1.00 96.50 322 LEU A CA 1
ATOM 2610 C C . LEU A 1 322 ? 4.991 6.917 -17.959 1.00 96.50 322 LEU A C 1
ATOM 2612 O O . LEU A 1 322 ? 4.057 7.668 -18.235 1.00 96.50 322 LEU A O 1
ATOM 2616 N N . ILE A 1 323 ? 6.239 7.336 -17.809 1.00 95.19 323 ILE A N 1
ATOM 2617 C CA . ILE A 1 323 ? 6.702 8.716 -17.924 1.00 95.19 323 ILE A CA 1
ATOM 2618 C C . ILE A 1 323 ? 7.961 8.780 -18.791 1.00 95.19 323 ILE A C 1
ATOM 2620 O O . ILE A 1 323 ? 8.565 7.756 -19.115 1.00 95.19 323 ILE A O 1
ATOM 2624 N N . ASN A 1 324 ? 8.386 10.005 -19.111 1.00 91.62 324 ASN A N 1
ATOM 2625 C CA . ASN A 1 324 ? 9.646 10.288 -19.800 1.00 91.62 324 ASN A CA 1
ATOM 2626 C C . ASN A 1 324 ? 9.796 9.510 -21.113 1.00 91.62 324 ASN A C 1
ATOM 2628 O O . ASN A 1 324 ? 10.819 8.867 -21.337 1.00 91.62 324 ASN A O 1
ATOM 2632 N N . SER A 1 325 ? 8.770 9.547 -21.966 1.00 94.94 325 SER A N 1
ATOM 2633 C CA . SER A 1 325 ? 8.836 8.889 -23.267 1.00 94.94 325 SER A CA 1
ATOM 2634 C C . SER A 1 325 ? 9.950 9.508 -24.118 1.00 94.94 325 SER A C 1
ATOM 2636 O O . SER A 1 325 ? 9.926 10.713 -24.378 1.00 94.94 325 SER A O 1
ATOM 2638 N N . THR A 1 326 ? 10.916 8.704 -24.562 1.00 95.81 326 THR A N 1
ATOM 2639 C CA . THR A 1 326 ? 12.025 9.150 -25.426 1.00 95.81 326 THR A CA 1
ATOM 2640 C C . THR A 1 326 ? 12.216 8.212 -26.615 1.00 95.81 326 THR A C 1
ATOM 2642 O O . THR A 1 326 ? 11.672 7.114 -26.633 1.00 95.81 326 THR A O 1
ATOM 2645 N N . CYS A 1 327 ? 12.955 8.646 -27.638 1.00 96.62 327 CYS A N 1
ATOM 2646 C CA . CYS A 1 327 ? 13.364 7.775 -28.739 1.00 96.62 327 CYS A CA 1
ATOM 2647 C C . CYS A 1 327 ? 14.795 7.303 -28.497 1.00 96.62 327 CYS A C 1
ATOM 2649 O O . CYS A 1 327 ? 15.731 8.104 -28.532 1.00 96.62 327 CYS A O 1
ATOM 2651 N N . THR A 1 328 ? 14.976 6.006 -28.268 1.00 94.94 328 THR A N 1
ATOM 2652 C CA . THR A 1 328 ? 16.297 5.401 -28.066 1.00 94.94 328 THR A CA 1
ATOM 2653 C C . THR A 1 328 ? 16.679 4.585 -29.293 1.00 94.94 328 THR A C 1
ATOM 2655 O O . THR A 1 328 ? 15.814 3.973 -29.919 1.00 94.94 328 THR A O 1
ATOM 2658 N N . LEU A 1 329 ? 17.965 4.586 -29.661 1.00 94.00 329 LEU A N 1
ATOM 2659 C CA . LEU A 1 329 ? 18.469 3.699 -30.710 1.00 94.00 329 LEU A CA 1
ATOM 2660 C C . LEU A 1 329 ? 18.170 2.247 -30.347 1.00 94.00 329 LEU A C 1
ATOM 2662 O O . LEU A 1 329 ? 18.340 1.834 -29.199 1.00 94.00 329 LEU A O 1
ATOM 2666 N N . ILE A 1 330 ? 17.729 1.491 -31.344 1.00 89.00 330 ILE A N 1
ATOM 2667 C CA . ILE A 1 330 ? 17.419 0.080 -31.180 1.00 89.00 330 ILE A CA 1
ATOM 2668 C C . ILE A 1 330 ? 18.720 -0.678 -30.898 1.00 89.00 330 ILE A C 1
ATOM 2670 O O . ILE A 1 330 ? 19.575 -0.800 -31.771 1.00 89.00 330 ILE A O 1
ATOM 2674 N N . SER A 1 331 ? 18.859 -1.197 -29.678 1.00 84.50 331 SER A N 1
ATOM 2675 C CA . SER A 1 331 ? 19.998 -2.013 -29.255 1.00 84.50 331 SER A CA 1
ATOM 2676 C C . SER A 1 331 ? 19.527 -3.427 -28.916 1.00 84.50 331 SER A C 1
ATOM 2678 O O . SER A 1 331 ? 19.727 -3.917 -27.804 1.00 84.50 331 SER A O 1
ATOM 2680 N N . PHE A 1 332 ? 18.877 -4.101 -29.868 1.00 75.94 332 PHE A N 1
ATOM 2681 C CA . PHE A 1 332 ? 18.614 -5.531 -29.727 1.00 75.94 332 PHE A CA 1
ATOM 2682 C C . PHE A 1 332 ? 19.913 -6.289 -30.011 1.00 75.94 332 PHE A C 1
ATOM 2684 O O . PHE A 1 332 ? 20.375 -6.353 -31.148 1.00 75.94 332 PHE A O 1
ATOM 2691 N N . SER A 1 333 ? 20.511 -6.873 -28.974 1.00 66.62 333 SER A N 1
ATOM 2692 C CA . SER A 1 333 ? 21.323 -8.071 -29.196 1.00 66.62 333 SER A CA 1
ATOM 2693 C C . SER A 1 333 ? 20.364 -9.205 -29.568 1.00 66.62 333 SER A C 1
ATOM 2695 O O . SER A 1 333 ? 19.218 -9.196 -29.119 1.00 66.62 333 SER A O 1
ATOM 2697 N N . ASN A 1 334 ? 20.791 -10.170 -30.387 1.00 72.12 334 ASN A N 1
ATOM 2698 C CA . ASN A 1 334 ? 19.988 -11.333 -30.810 1.00 72.12 334 ASN A CA 1
ATOM 2699 C C . ASN A 1 334 ? 19.642 -12.303 -29.653 1.00 72.12 334 ASN A C 1
ATOM 2701 O O . ASN A 1 334 ? 19.544 -13.512 -29.852 1.00 72.12 334 ASN A O 1
ATOM 2705 N N . ASN A 1 335 ? 19.490 -11.796 -28.434 1.00 71.00 335 ASN A N 1
ATOM 2706 C CA . ASN A 1 335 ? 19.161 -12.573 -27.261 1.00 71.00 335 ASN A CA 1
ATOM 2707 C C . ASN A 1 335 ? 17.660 -12.857 -27.258 1.00 71.00 335 ASN A C 1
ATOM 2709 O O . ASN A 1 335 ? 16.827 -11.954 -27.369 1.00 71.00 335 ASN A O 1
ATOM 2713 N N . THR A 1 336 ? 17.321 -14.132 -27.115 1.00 84.44 336 THR A N 1
ATOM 2714 C CA . THR A 1 336 ? 15.970 -14.580 -26.793 1.00 84.44 336 THR A CA 1
ATOM 2715 C C . THR A 1 336 ? 15.512 -13.900 -25.505 1.00 84.44 336 THR A C 1
ATOM 2717 O O . THR A 1 336 ? 16.207 -13.947 -24.490 1.00 84.44 336 THR A O 1
ATOM 2720 N N . ILE A 1 337 ? 14.366 -13.219 -25.558 1.00 87.12 337 ILE A N 1
ATOM 2721 C CA . ILE A 1 337 ? 13.766 -12.587 -24.382 1.00 87.12 337 ILE A CA 1
ATOM 2722 C C . ILE A 1 337 ? 13.049 -13.672 -23.581 1.00 87.12 337 ILE A C 1
ATOM 2724 O O . ILE A 1 337 ? 12.002 -14.165 -24.003 1.00 87.12 337 ILE A O 1
ATOM 2728 N N . ASP A 1 338 ? 13.589 -13.995 -22.412 1.00 91.44 338 ASP A N 1
ATOM 2729 C CA . ASP A 1 338 ? 12.922 -14.861 -21.445 1.00 91.44 338 ASP A CA 1
ATOM 2730 C C . ASP A 1 338 ? 11.983 -14.026 -20.567 1.00 91.44 338 ASP A C 1
ATOM 2732 O O . ASP A 1 338 ? 12.410 -13.140 -19.823 1.00 91.44 338 ASP A O 1
ATOM 2736 N N . TYR A 1 339 ? 10.680 -14.299 -20.661 1.00 95.25 339 TYR A N 1
ATOM 2737 C CA . TYR A 1 339 ? 9.664 -13.629 -19.850 1.00 95.25 339 TYR A CA 1
ATOM 2738 C C . TYR A 1 339 ? 9.640 -14.231 -18.441 1.00 95.25 339 TYR A C 1
ATOM 2740 O O . TYR A 1 339 ? 9.359 -15.426 -18.297 1.00 95.25 339 TYR A O 1
ATOM 2748 N N . PRO A 1 340 ? 9.891 -13.436 -17.386 1.00 96.25 340 PRO A N 1
ATOM 2749 C CA . PRO A 1 340 ? 9.877 -13.959 -16.032 1.00 96.25 340 PRO A CA 1
ATOM 2750 C C . PRO A 1 340 ? 8.452 -14.290 -15.584 1.00 96.25 340 PRO A C 1
ATOM 2752 O O . PRO A 1 340 ? 7.478 -13.680 -16.019 1.00 96.25 340 PRO A O 1
ATOM 2755 N N . GLN A 1 341 ? 8.326 -15.246 -14.668 1.00 97.38 341 GLN A N 1
ATOM 2756 C CA . GLN A 1 341 ? 7.047 -15.563 -14.039 1.00 97.38 341 GLN A CA 1
ATOM 2757 C C . GLN A 1 341 ? 6.906 -14.813 -12.715 1.00 97.38 341 GLN A C 1
ATOM 2759 O O . GLN A 1 341 ? 7.827 -14.799 -11.901 1.00 97.38 341 GLN A O 1
ATOM 2764 N N . CYS A 1 342 ? 5.735 -14.217 -12.490 1.00 98.38 342 CYS A N 1
ATOM 2765 C CA . CYS A 1 342 ? 5.378 -13.653 -11.193 1.00 98.38 342 CYS A CA 1
ATOM 2766 C C . CYS A 1 342 ? 4.706 -14.720 -10.317 1.00 98.38 342 CYS A C 1
ATOM 2768 O O . CYS A 1 342 ? 3.950 -15.551 -10.831 1.00 98.38 342 CYS A O 1
ATOM 2770 N N . PRO A 1 343 ? 4.942 -14.708 -8.996 1.00 98.19 343 PRO A N 1
ATOM 2771 C CA . PRO A 1 343 ? 4.304 -15.654 -8.095 1.00 98.19 343 PRO A CA 1
ATOM 2772 C C . PRO A 1 343 ? 2.809 -15.354 -7.913 1.00 98.19 343 PRO A C 1
ATOM 2774 O O . PRO A 1 343 ? 2.292 -14.305 -8.305 1.00 98.19 343 PRO A O 1
ATOM 2777 N N . LYS A 1 344 ? 2.086 -16.296 -7.294 1.00 97.56 344 LYS A N 1
ATOM 2778 C CA . LYS A 1 344 ? 0.633 -16.199 -7.095 1.00 97.56 344 LYS A CA 1
ATOM 2779 C C . LYS A 1 344 ? 0.244 -14.901 -6.375 1.00 97.56 344 LYS A C 1
ATOM 2781 O O . LYS A 1 344 ? 0.794 -14.565 -5.331 1.00 97.56 344 LYS A O 1
ATOM 2786 N N . GLY A 1 345 ? -0.777 -14.228 -6.906 1.00 96.31 345 GLY A N 1
ATOM 2787 C CA . GLY A 1 345 ? -1.262 -12.938 -6.404 1.00 96.31 345 GLY A CA 1
ATOM 2788 C C . GLY A 1 345 ? -0.665 -11.736 -7.136 1.00 96.31 345 GLY A C 1
ATOM 2789 O O . GLY A 1 345 ? -1.144 -10.623 -6.930 1.00 96.31 345 GLY A O 1
ATOM 2790 N N . TYR A 1 346 ? 0.307 -11.967 -8.019 1.00 98.31 346 TYR A N 1
ATOM 2791 C CA . TYR A 1 346 ? 0.929 -10.956 -8.860 1.00 98.31 346 TYR A CA 1
ATOM 2792 C C . TYR A 1 346 ? 0.793 -11.308 -10.346 1.00 98.31 346 TYR A C 1
ATOM 2794 O O . TYR A 1 346 ? 0.717 -12.484 -10.711 1.00 98.31 346 TYR A O 1
ATOM 2802 N N . TYR A 1 347 ? 0.791 -10.289 -11.203 1.00 97.69 347 TYR A N 1
ATOM 2803 C CA . TYR A 1 347 ? 0.832 -10.419 -12.654 1.00 97.69 347 TYR A CA 1
ATOM 2804 C C . TYR A 1 347 ? 2.053 -9.696 -13.214 1.00 97.69 347 TYR A C 1
ATOM 2806 O O . TYR A 1 347 ? 2.507 -8.685 -12.675 1.00 97.69 347 TYR A O 1
ATOM 2814 N N . LEU A 1 348 ? 2.576 -10.225 -14.319 1.00 97.69 348 LEU A N 1
ATOM 2815 C CA . LEU A 1 348 ? 3.684 -9.611 -15.033 1.00 97.69 348 LEU A CA 1
ATOM 2816 C C . LEU A 1 348 ? 3.184 -8.411 -15.839 1.00 97.69 348 LEU A C 1
ATOM 2818 O O . LEU A 1 348 ? 2.277 -8.539 -16.662 1.00 97.69 348 LEU A O 1
ATOM 2822 N N . THR A 1 349 ? 3.821 -7.263 -15.647 1.00 97.31 349 THR A N 1
ATOM 2823 C CA . THR A 1 349 ? 3.720 -6.107 -16.537 1.00 97.31 349 THR A CA 1
ATOM 2824 C C . THR A 1 349 ? 5.088 -5.795 -17.126 1.00 97.31 349 THR A C 1
ATOM 2826 O O . THR A 1 349 ? 6.116 -6.054 -16.498 1.00 97.31 349 THR A O 1
ATOM 2829 N N . PHE A 1 350 ? 5.111 -5.254 -18.340 1.00 96.75 350 PHE A N 1
ATOM 2830 C CA . PHE A 1 350 ? 6.350 -4.877 -19.002 1.00 96.75 350 PHE A CA 1
ATOM 2831 C C . PHE A 1 350 ? 6.168 -3.692 -19.942 1.00 96.75 350 PHE A C 1
ATOM 2833 O O . PHE A 1 350 ? 5.075 -3.444 -20.449 1.00 96.75 350 PHE A O 1
ATOM 2840 N N . PHE A 1 351 ? 7.253 -2.963 -20.175 1.00 96.12 351 PHE A N 1
ATOM 2841 C CA . PHE A 1 351 ? 7.316 -1.840 -21.108 1.00 96.12 351 PHE A CA 1
ATOM 2842 C C . PHE A 1 351 ? 8.722 -1.735 -21.707 1.00 96.12 351 PHE A C 1
ATOM 2844 O O . PHE A 1 351 ? 9.669 -2.335 -21.205 1.00 96.12 351 PHE A O 1
ATOM 2851 N N . THR A 1 352 ? 8.865 -0.983 -22.796 1.00 94.81 352 THR A N 1
ATOM 2852 C CA . THR A 1 352 ? 10.169 -0.685 -23.399 1.00 94.81 352 THR A CA 1
ATOM 2853 C C . THR A 1 352 ? 10.924 0.315 -22.527 1.00 94.81 352 THR A C 1
ATOM 2855 O O . THR A 1 352 ? 10.531 1.476 -22.433 1.00 94.81 352 THR A O 1
ATOM 2858 N N . GLY A 1 353 ? 11.989 -0.135 -21.870 1.00 94.25 353 GLY A N 1
ATOM 2859 C CA . GLY A 1 353 ? 12.806 0.675 -20.973 1.00 94.25 353 GLY A CA 1
ATOM 2860 C C . GLY A 1 353 ? 13.796 1.582 -21.697 1.00 94.25 353 GLY A C 1
ATOM 2861 O O . GLY A 1 353 ? 14.118 1.386 -22.873 1.00 94.25 353 GLY A O 1
ATOM 2862 N N . ASN A 1 354 ? 14.344 2.557 -20.972 1.00 89.38 354 ASN A N 1
ATOM 2863 C CA . ASN A 1 354 ? 15.314 3.523 -21.512 1.00 89.38 354 ASN A CA 1
ATOM 2864 C C . ASN A 1 354 ? 16.698 2.909 -21.802 1.00 89.38 354 ASN A C 1
ATOM 2866 O O . ASN A 1 354 ? 17.546 3.549 -22.424 1.00 89.38 354 ASN A O 1
ATOM 2870 N N . ASN A 1 355 ? 16.934 1.662 -21.391 1.00 88.31 355 ASN A N 1
ATOM 2871 C CA . ASN A 1 355 ? 18.181 0.943 -21.628 1.00 88.31 355 ASN A CA 1
ATOM 2872 C C . ASN A 1 355 ? 18.208 0.306 -23.031 1.00 88.31 355 ASN A C 1
ATOM 2874 O O . ASN A 1 355 ? 18.128 -0.911 -23.175 1.00 88.31 355 ASN A O 1
ATOM 2878 N N . GLY A 1 356 ? 18.241 1.129 -24.083 1.00 86.31 356 GLY A N 1
ATOM 2879 C CA . GLY A 1 356 ? 18.357 0.641 -25.467 1.00 86.31 356 GLY A CA 1
ATOM 2880 C C . GLY A 1 356 ? 17.104 -0.047 -26.023 1.00 86.31 356 GLY A C 1
ATOM 2881 O O . GLY A 1 356 ? 17.206 -0.811 -26.983 1.00 86.31 356 GLY A O 1
ATOM 2882 N N . GLY A 1 357 ? 15.933 0.194 -25.419 1.00 89.31 357 GLY A N 1
ATOM 2883 C CA . GLY A 1 357 ? 14.673 -0.444 -25.807 1.00 89.31 357 GLY A CA 1
ATOM 2884 C C . GLY A 1 357 ? 14.467 -1.851 -25.240 1.00 89.31 357 GLY A C 1
ATOM 2885 O O . GLY A 1 357 ? 13.521 -2.527 -25.643 1.00 89.31 357 GLY A O 1
ATOM 2886 N N . ILE A 1 358 ? 15.324 -2.293 -24.311 1.00 91.44 358 ILE A N 1
ATOM 2887 C CA . ILE A 1 358 ? 15.162 -3.567 -23.600 1.00 91.44 358 ILE A CA 1
ATOM 2888 C C . ILE A 1 358 ? 13.863 -3.537 -22.780 1.00 91.44 358 ILE A C 1
ATOM 2890 O O . ILE A 1 358 ? 13.513 -2.511 -22.194 1.00 91.44 358 ILE A O 1
ATOM 2894 N N . LEU A 1 359 ? 13.139 -4.661 -22.744 1.00 94.25 359 LEU A N 1
ATOM 2895 C CA . LEU A 1 359 ? 11.933 -4.784 -21.927 1.00 94.25 359 LEU A CA 1
ATOM 2896 C C . LEU A 1 359 ? 12.281 -4.727 -20.435 1.00 94.25 359 LEU A C 1
ATOM 2898 O O . LEU A 1 359 ? 13.106 -5.497 -19.948 1.00 94.25 359 LEU A O 1
ATOM 2902 N N . GLU A 1 360 ? 11.612 -3.838 -19.709 1.00 95.56 360 GLU A N 1
ATOM 2903 C CA . GLU A 1 360 ? 11.622 -3.798 -18.249 1.00 95.56 360 GLU A CA 1
ATOM 2904 C C . GLU A 1 360 ? 10.397 -4.540 -17.717 1.00 95.56 360 GLU A C 1
ATOM 2906 O O . GLU A 1 360 ? 9.284 -4.328 -18.196 1.00 95.56 360 GLU A O 1
ATOM 2911 N N . PHE A 1 361 ? 10.596 -5.400 -16.719 1.00 97.31 361 PHE A N 1
ATOM 2912 C CA . PHE A 1 361 ? 9.563 -6.263 -16.147 1.00 97.31 361 PHE A CA 1
ATOM 2913 C C . PHE A 1 361 ? 9.247 -5.857 -14.709 1.00 97.31 361 PHE A C 1
ATOM 2915 O O . PHE A 1 361 ? 10.154 -5.546 -13.941 1.00 97.31 361 PHE A O 1
ATOM 2922 N N . ASN A 1 362 ? 7.970 -5.899 -14.328 1.00 98.19 362 ASN A N 1
ATOM 2923 C CA . ASN A 1 362 ? 7.530 -5.725 -12.944 1.00 98.19 362 ASN A CA 1
ATOM 2924 C C . ASN A 1 362 ? 6.443 -6.749 -12.594 1.00 98.19 362 ASN A C 1
ATOM 2926 O O . ASN A 1 362 ? 5.621 -7.103 -13.440 1.00 98.19 362 ASN A O 1
ATOM 2930 N N . CYS A 1 363 ? 6.414 -7.187 -11.338 1.00 98.38 363 CYS A N 1
ATOM 2931 C CA . CYS A 1 363 ? 5.343 -8.002 -10.777 1.00 98.38 363 CYS A CA 1
ATOM 2932 C C . CYS A 1 363 ? 4.414 -7.126 -9.933 1.00 98.38 363 CYS A C 1
ATOM 2934 O O . CYS A 1 363 ? 4.753 -6.750 -8.810 1.00 98.38 363 CYS A O 1
ATOM 2936 N N . ASP A 1 364 ? 3.229 -6.833 -10.467 1.00 98.19 364 ASP A N 1
ATOM 2937 C CA . ASP A 1 364 ? 2.211 -6.016 -9.805 1.00 98.19 364 ASP A CA 1
ATOM 2938 C C . ASP A 1 364 ? 1.163 -6.898 -9.135 1.00 98.19 364 ASP A C 1
ATOM 2940 O O . ASP A 1 364 ? 0.770 -7.922 -9.684 1.00 98.19 364 ASP A O 1
ATOM 2944 N N . ALA A 1 365 ? 0.689 -6.517 -7.947 1.00 97.62 365 ALA A N 1
ATOM 2945 C CA . ALA A 1 365 ? -0.362 -7.278 -7.278 1.00 97.62 365 ALA A CA 1
ATOM 2946 C C . ALA A 1 365 ? -1.668 -7.236 -8.094 1.00 97.62 365 ALA A C 1
ATOM 2948 O O . ALA A 1 365 ? -2.077 -6.182 -8.574 1.00 97.62 365 ALA A O 1
ATOM 2949 N N . ASN A 1 366 ? -2.358 -8.373 -8.202 1.00 95.88 366 ASN A N 1
ATOM 2950 C CA . ASN A 1 366 ? -3.520 -8.566 -9.083 1.00 95.88 366 ASN A CA 1
ATOM 2951 C C . ASN A 1 366 ? -4.706 -7.636 -8.808 1.00 95.88 366 ASN A C 1
ATOM 2953 O O . ASN A 1 366 ? -5.519 -7.407 -9.698 1.00 95.88 366 ASN A O 1
ATOM 2957 N N . PHE A 1 367 ? -4.826 -7.117 -7.586 1.00 93.50 367 PHE A N 1
ATOM 2958 C CA . PHE A 1 367 ? -5.897 -6.189 -7.219 1.00 93.50 367 PHE A CA 1
ATOM 2959 C C . PHE A 1 367 ? -5.595 -4.735 -7.620 1.00 93.50 367 PHE A C 1
ATOM 2961 O O . PHE A 1 367 ? -6.460 -3.859 -7.522 1.00 93.50 367 PHE A O 1
ATOM 2968 N N . LEU A 1 368 ? -4.355 -4.440 -8.015 1.00 94.00 368 LEU A N 1
ATOM 2969 C CA . LEU A 1 368 ? -3.964 -3.109 -8.439 1.00 94.00 368 LEU A CA 1
ATOM 2970 C C . LEU A 1 368 ? -4.469 -2.844 -9.857 1.00 94.00 368 LEU A C 1
ATOM 2972 O O . LEU A 1 368 ? -4.481 -3.728 -10.711 1.00 94.00 368 LEU A O 1
ATOM 2976 N N . ALA A 1 369 ? -4.862 -1.600 -10.130 1.00 91.94 369 ALA A N 1
ATOM 2977 C CA . ALA A 1 369 ? -5.282 -1.227 -11.472 1.00 91.94 369 ALA A CA 1
ATOM 2978 C C . ALA A 1 369 ? -4.101 -1.345 -12.448 1.00 91.94 369 ALA A C 1
ATOM 2980 O O . ALA A 1 369 ? -2.978 -0.943 -12.119 1.00 91.94 369 ALA A O 1
ATOM 2981 N N . LYS A 1 370 ? -4.368 -1.850 -13.656 1.00 93.06 370 LYS A N 1
ATOM 2982 C CA . LYS A 1 370 ? -3.418 -1.800 -14.770 1.00 93.06 370 LYS A CA 1
ATOM 2983 C C . LYS A 1 370 ? -3.262 -0.350 -15.235 1.00 93.06 370 LYS A C 1
ATOM 2985 O O . LYS A 1 370 ? -4.261 0.347 -15.415 1.00 93.06 370 LYS A O 1
ATOM 2990 N N . THR A 1 371 ? -2.023 0.097 -15.412 1.00 94.06 371 THR A N 1
ATOM 2991 C CA . THR A 1 371 ? -1.695 1.509 -15.667 1.00 94.06 371 THR A CA 1
ATOM 2992 C C . THR A 1 371 ? -1.240 1.811 -17.096 1.00 94.06 371 THR A C 1
ATOM 2994 O O . THR A 1 371 ? -1.209 2.986 -17.459 1.00 94.06 371 THR A O 1
ATOM 2997 N N . TYR A 1 372 ? -0.917 0.796 -17.905 1.00 91.12 372 TYR A N 1
ATOM 2998 C CA . TYR A 1 372 ? -0.521 0.915 -19.315 1.00 91.12 372 TYR A CA 1
ATOM 2999 C C . TYR A 1 372 ? -0.717 -0.397 -20.074 1.00 91.12 372 TYR A C 1
ATOM 3001 O O . TYR A 1 372 ? -0.678 -1.469 -19.424 1.00 91.12 372 TYR A O 1
#

pLDDT: mean 76.91, std 20.76, range [34.81, 98.38]

Radius of gyration: 30.0 Å; chains: 1; bounding box: 81×67×105 Å

Organism: NCBI:txid79012

Secondary structure (DSSP, 8-state):
-HHHHHHHHHHHHH-S-----TT-EEEEEEE--S-----SSS----EEEEETTHHHHHHHHHHHTTTSHHHHHHHHHHHHHHHTTS---------------------------------------PEEES-EEE-TTSGGGGGGGGGSGGGGGGEEEEEEEEEEE-SSS-EEEEEEEEEEEEEPTTPPPPPTT-EEEEEEE--------TTS-TTS----EEEEETT-TT-EEEESEEE-SHHHHT-TTS-HHHHHHHHH--SSSS--PPEEEEEE-TTSEEEEEEEEEEESSSSSPPPPPP-PPPPTTEEEEEEE-TTS-EEEEEEEE----S---PPPPPPTTEEEEEEEBTTTTPEEEEEEETTSPP--

Sequence (372 aa):
MKSILKILLILLISLNIIYCDEDKHYYKVSWDDNNNKCLSTKLCSQYSIEKINLNNFIRSKSKSSSSIVSKYNHKIQNKLEQEDNNNNNNDNNNNDNNNNNNINNNNINSINNDNNFQSIAPTLNKIPIYQLLINEKSTLSKIKSYFLNNESNDIIVYGDIVKQIVDRKTSLNNLNVLRVYKQLPLGNRVETTDRYYTFSNSNFPCLERPNLKRDKPCFPIISTMVNFNSYNYLISKLIYPYSENVGQFFDSRWLDYKSLTDYDGIGGKLIALGTINNKYEVIVSNAYINIPDPIQQCPSTNKLQCNSSQIATNSRDVNRCLINSTCTLISFSNNTIDYPQCPKGYYLTFFTGNNGGILEFNCDANFLAKTY

InterPro domains:
  IPR040405 Uncharacterized protein DDB_G0275255-like [PTHR34411] (105-372)